Protein AF-A0A0Q6FCF4-F1 (afdb_monomer_lite)

Secondary structure (DSSP, 8-state):
-PPPPEEEHHHHHHHHHHTT--HHHHHHHHHTTTT---EE-SS-EEEEHHHHHHHHHSPBPPHHHHHHH-TT-EEEE--PPPTT--HHHHHHHHHS--TTS-HHHHHHHHHHHHHH--EEEEEEETTEEEEEEEEEEEE--SSS--EEEEE---TTHHHHTTPBP---SSSSEEEEPPP----PPP-------

pLDDT: mean 90.71, std 11.74, range [48.44, 98.5]

Radius of gyration: 20.17 Å; chains: 1; bounding box: 73×38×52 Å

Structure (mmCIF, N/CA/C/O backbone):
data_AF-A0A0Q6FCF4-F1
#
_entry.id   AF-A0A0Q6FCF4-F1
#
loop_
_atom_site.group_PDB
_atom_site.id
_atom_site.type_symbol
_atom_site.label_atom_id
_atom_site.label_alt_id
_atom_site.label_comp_id
_atom_site.label_asym_id
_atom_site.label_entity_id
_atom_site.label_seq_id
_atom_site.pdbx_PDB_ins_code
_atom_site.Cartn_x
_atom_site.Cartn_y
_atom_site.Cartn_z
_atom_site.occupancy
_atom_site.B_iso_or_equiv
_atom_site.auth_seq_id
_atom_site.auth_comp_id
_atom_site.auth_asym_id
_atom_site.auth_atom_id
_atom_site.pdbx_PDB_model_num
ATOM 1 N N . MET A 1 1 ? 19.864 -19.986 -14.707 1.00 67.56 1 MET A N 1
ATOM 2 C CA . MET A 1 1 ? 18.747 -19.030 -14.869 1.00 67.56 1 MET A CA 1
ATOM 3 C C . MET A 1 1 ? 19.049 -18.144 -16.063 1.00 67.56 1 MET A C 1
ATOM 5 O O . MET A 1 1 ? 20.192 -17.707 -16.156 1.00 67.56 1 MET A O 1
ATOM 9 N N . PRO A 1 2 ? 18.096 -17.924 -16.983 1.00 81.25 2 PRO A N 1
ATOM 10 C CA . PRO A 1 2 ? 18.281 -16.964 -18.067 1.00 81.25 2 PRO A CA 1
ATOM 11 C C . PRO A 1 2 ? 18.465 -15.542 -17.504 1.00 81.25 2 PRO A C 1
ATOM 13 O O . PRO A 1 2 ? 17.950 -15.252 -16.420 1.00 81.25 2 PRO A O 1
ATOM 16 N N . PRO A 1 3 ? 19.208 -14.665 -18.200 1.00 86.56 3 PRO A N 1
ATOM 17 C CA . PRO A 1 3 ? 19.389 -13.283 -17.774 1.00 86.56 3 PRO A CA 1
ATOM 18 C C . PRO A 1 3 ? 18.049 -12.524 -17.762 1.00 86.56 3 PRO A C 1
ATOM 20 O O . PRO A 1 3 ? 17.169 -12.821 -18.577 1.00 86.56 3 PRO A O 1
ATOM 23 N N . PRO A 1 4 ? 17.879 -11.536 -16.863 1.00 91.69 4 PRO A N 1
ATOM 24 C CA . PRO A 1 4 ? 16.661 -10.740 -16.810 1.00 91.69 4 PRO A CA 1
ATOM 25 C C . PRO A 1 4 ? 16.488 -9.945 -18.108 1.00 91.69 4 PRO A C 1
ATOM 27 O O . PRO A 1 4 ? 17.425 -9.328 -18.614 1.00 91.69 4 PRO A O 1
ATOM 30 N N . THR A 1 5 ? 15.269 -9.947 -18.647 1.00 96.69 5 THR A N 1
ATOM 31 C CA . THR A 1 5 ? 14.918 -9.096 -19.790 1.00 96.69 5 THR A CA 1
ATOM 32 C C . THR A 1 5 ? 14.675 -7.680 -19.286 1.00 96.69 5 THR A C 1
ATOM 34 O O . THR A 1 5 ? 13.754 -7.453 -18.502 1.00 96.69 5 THR A O 1
ATOM 37 N N . LEU A 1 6 ? 15.503 -6.734 -19.725 1.00 97.44 6 LEU A N 1
ATOM 38 C CA . LEU A 1 6 ? 15.421 -5.335 -19.316 1.00 97.44 6 LEU A CA 1
ATOM 39 C C . LEU A 1 6 ? 14.598 -4.514 -20.313 1.00 97.44 6 LEU A C 1
ATOM 41 O O . LEU A 1 6 ? 14.784 -4.636 -21.521 1.00 97.44 6 LEU A O 1
ATOM 45 N N . VAL A 1 7 ? 13.718 -3.654 -19.802 1.00 97.81 7 VAL A N 1
ATOM 46 C CA . VAL A 1 7 ? 12.865 -2.754 -20.595 1.00 97.81 7 VAL A CA 1
ATOM 47 C C . VAL A 1 7 ? 12.975 -1.315 -20.111 1.00 97.81 7 VAL A C 1
ATOM 49 O O . VAL A 1 7 ? 13.291 -1.052 -18.951 1.00 97.81 7 VAL A O 1
ATOM 52 N N . SER A 1 8 ? 12.705 -0.358 -20.992 1.00 97.50 8 SER A N 1
ATOM 53 C CA . SER A 1 8 ? 12.676 1.062 -20.631 1.00 97.50 8 SER A CA 1
ATOM 54 C C . SER A 1 8 ? 11.542 1.384 -19.650 1.00 97.50 8 SER A C 1
ATOM 56 O O . SER A 1 8 ? 10.524 0.690 -19.599 1.00 97.50 8 SER A O 1
ATOM 58 N N . THR A 1 9 ? 11.650 2.502 -18.921 1.00 97.12 9 THR A N 1
ATOM 59 C CA . THR A 1 9 ? 10.542 3.015 -18.089 1.00 97.12 9 THR A CA 1
ATOM 60 C C . THR A 1 9 ? 9.241 3.156 -18.887 1.00 97.12 9 THR A C 1
ATOM 62 O O . THR A 1 9 ? 8.172 2.829 -18.383 1.00 97.12 9 THR A O 1
ATOM 65 N N . ARG A 1 10 ? 9.305 3.590 -20.155 1.00 97.62 10 ARG A N 1
ATOM 66 C CA . ARG A 1 10 ? 8.116 3.746 -21.010 1.00 97.62 10 ARG A CA 1
ATOM 67 C C . ARG A 1 10 ? 7.396 2.416 -21.241 1.00 97.62 10 ARG A C 1
ATOM 69 O O . ARG A 1 10 ? 6.174 2.361 -21.138 1.00 97.62 10 ARG A O 1
ATOM 76 N N . GLU A 1 11 ? 8.144 1.361 -21.545 1.00 98.19 11 GLU A N 1
ATOM 77 C CA . GLU A 1 11 ? 7.596 0.017 -21.758 1.00 98.19 11 GLU A CA 1
ATOM 78 C C . GLU A 1 11 ? 7.064 -0.579 -20.453 1.00 98.19 11 GLU A C 1
ATOM 80 O O . GLU A 1 11 ? 5.954 -1.107 -20.432 1.00 98.19 11 GLU A O 1
ATOM 85 N N . ALA A 1 12 ? 7.792 -0.417 -19.344 1.00 98.12 12 ALA A N 1
ATOM 86 C CA . ALA A 1 12 ? 7.333 -0.858 -18.029 1.00 98.12 12 ALA A CA 1
ATOM 87 C C . ALA A 1 12 ? 6.001 -0.192 -17.629 1.00 98.12 12 ALA A C 1
ATOM 89 O O . ALA A 1 12 ? 5.068 -0.861 -17.182 1.00 98.12 12 ALA A O 1
ATOM 90 N N . LEU A 1 13 ? 5.870 1.120 -17.858 1.00 98.25 13 LEU A N 1
ATOM 91 C CA . LEU A 1 13 ? 4.621 1.849 -17.632 1.00 98.25 13 LEU A CA 1
ATOM 92 C C . LEU A 1 13 ? 3.488 1.350 -18.530 1.00 98.25 13 LEU A C 1
ATOM 94 O O . LEU A 1 13 ? 2.353 1.256 -18.065 1.00 98.25 13 LEU A O 1
ATOM 98 N N . ALA A 1 14 ? 3.768 1.031 -19.796 1.00 98.31 14 ALA A N 1
ATOM 99 C CA . ALA A 1 14 ? 2.765 0.483 -20.706 1.00 98.31 14 ALA A CA 1
ATOM 100 C C . ALA A 1 14 ? 2.213 -0.857 -20.191 1.00 98.31 14 ALA A C 1
ATOM 102 O O . ALA A 1 14 ? 0.996 -1.043 -20.175 1.00 98.31 14 ALA A O 1
ATOM 103 N N . VAL A 1 15 ? 3.082 -1.737 -19.676 1.00 98.44 15 VAL A N 1
ATOM 104 C CA . VAL A 1 15 ? 2.672 -3.007 -19.053 1.00 98.44 15 VAL A CA 1
ATOM 105 C C . VAL A 1 15 ? 1.754 -2.756 -17.853 1.00 98.44 15 VAL A C 1
ATOM 107 O O . VAL A 1 15 ? 0.631 -3.257 -17.831 1.00 98.44 15 VAL A O 1
ATOM 110 N N . LEU A 1 16 ? 2.159 -1.917 -16.893 1.00 98.00 16 LEU A N 1
ATOM 111 C CA . LEU A 1 16 ? 1.341 -1.624 -15.704 1.00 98.00 16 LEU A CA 1
ATOM 112 C C . LEU A 1 16 ? -0.012 -0.986 -16.062 1.00 98.00 16 LEU A C 1
ATOM 114 O O . LEU A 1 16 ? -1.045 -1.336 -15.487 1.00 98.00 16 LEU A O 1
ATOM 118 N N . ARG A 1 17 ? -0.026 -0.071 -17.037 1.00 97.31 17 ARG A N 1
ATOM 119 C CA . ARG A 1 17 ? -1.251 0.600 -17.499 1.00 97.31 17 ARG A CA 1
ATOM 120 C C . ARG A 1 17 ? -2.207 -0.362 -18.191 1.00 97.31 17 ARG A C 1
ATOM 122 O O . ARG A 1 17 ? -3.406 -0.284 -17.939 1.00 97.31 17 ARG A O 1
ATOM 129 N N . SER A 1 18 ? -1.691 -1.297 -18.991 1.00 97.38 18 SER A N 1
ATOM 130 C CA . SER A 1 18 ? -2.513 -2.349 -19.607 1.00 97.38 18 SER A CA 1
ATOM 131 C C . SER A 1 18 ? -3.197 -3.243 -18.564 1.00 97.38 18 SER A C 1
ATOM 133 O O . SER A 1 18 ? -4.308 -3.711 -18.788 1.00 97.38 18 SER A O 1
ATOM 135 N N . ALA A 1 19 ? -2.598 -3.382 -17.375 1.00 95.69 19 ALA A N 1
ATOM 136 C CA . ALA A 1 19 ? -3.177 -4.090 -16.235 1.00 95.69 19 ALA A CA 1
ATOM 137 C C . ALA A 1 19 ? -4.124 -3.229 -15.371 1.00 95.69 19 ALA A C 1
ATOM 139 O O . ALA A 1 19 ? -4.507 -3.634 -14.269 1.00 95.69 19 ALA A O 1
ATOM 140 N N . GLY A 1 20 ? -4.489 -2.029 -15.833 1.00 94.94 20 GLY A N 1
ATOM 141 C CA . GLY A 1 20 ? -5.422 -1.129 -15.152 1.00 94.94 20 GLY A CA 1
ATOM 142 C C . GLY A 1 20 ? -4.802 -0.271 -14.045 1.00 94.94 20 GLY A C 1
ATOM 143 O O . GLY A 1 20 ? -5.539 0.325 -13.258 1.00 94.94 20 GLY A O 1
ATOM 144 N N . VAL A 1 21 ? -3.470 -0.184 -13.951 1.00 95.25 21 VAL A N 1
ATOM 145 C CA . VAL A 1 21 ? -2.805 0.753 -13.030 1.00 95.25 21 VAL A CA 1
ATOM 146 C C . VAL A 1 21 ? -2.814 2.154 -13.648 1.00 95.25 21 VAL A C 1
ATOM 148 O O . VAL A 1 21 ? -2.280 2.374 -14.734 1.00 95.25 21 VAL A O 1
ATOM 151 N N . GLY A 1 22 ? -3.411 3.130 -12.959 1.00 94.31 22 GLY A N 1
ATOM 152 C CA . GLY A 1 22 ? -3.463 4.514 -13.441 1.00 94.31 22 GLY A CA 1
ATOM 153 C C . GLY A 1 22 ? -2.067 5.122 -13.638 1.00 94.31 22 GLY A C 1
ATOM 154 O O . GLY A 1 22 ? -1.136 4.776 -12.918 1.00 94.31 22 GLY A O 1
ATOM 155 N N . ALA A 1 23 ? -1.917 6.069 -14.572 1.00 94.44 23 ALA A N 1
ATOM 156 C CA . ALA A 1 23 ? -0.610 6.608 -14.975 1.00 94.44 23 ALA A CA 1
ATOM 157 C C . ALA A 1 23 ? 0.262 7.072 -13.792 1.00 94.44 23 ALA A C 1
ATOM 159 O O . ALA A 1 23 ? 1.341 6.527 -13.587 1.00 94.44 23 ALA A O 1
ATOM 160 N N . ARG A 1 24 ? -0.259 7.977 -12.949 1.00 93.56 24 ARG A N 1
ATOM 161 C CA . ARG A 1 24 ? 0.452 8.470 -11.754 1.00 93.56 24 ARG A CA 1
ATOM 162 C C . ARG A 1 24 ? 0.761 7.369 -10.738 1.00 93.56 24 ARG A C 1
ATOM 164 O O . ARG A 1 24 ? 1.732 7.468 -10.002 1.00 93.56 24 ARG A O 1
ATOM 171 N N . ALA A 1 25 ? -0.092 6.352 -10.639 1.00 94.56 25 ALA A N 1
ATOM 172 C CA . ALA A 1 25 ? 0.150 5.224 -9.747 1.00 94.56 25 ALA A CA 1
ATOM 173 C C . ALA A 1 25 ? 1.290 4.348 -10.279 1.00 94.56 25 ALA A C 1
ATOM 175 O O . ALA A 1 25 ? 2.179 4.003 -9.511 1.00 94.56 25 ALA A O 1
ATOM 176 N N . ALA A 1 26 ? 1.309 4.074 -11.586 1.00 96.25 26 ALA A N 1
ATOM 177 C CA . ALA A 1 26 ? 2.375 3.326 -12.243 1.00 96.25 26 ALA A CA 1
ATOM 178 C C . ALA A 1 26 ? 3.732 4.041 -12.118 1.00 96.25 26 ALA A C 1
ATOM 180 O O . ALA A 1 26 ? 4.724 3.398 -11.784 1.00 96.25 26 ALA A O 1
ATOM 181 N N . ASP A 1 27 ? 3.764 5.367 -12.293 1.00 95.19 27 ASP A N 1
ATOM 182 C CA . ASP A 1 27 ? 4.984 6.164 -12.105 1.00 95.19 27 ASP A CA 1
ATOM 183 C C . ASP A 1 27 ? 5.513 6.057 -10.667 1.00 95.19 27 ASP A C 1
ATOM 185 O O . ASP A 1 27 ? 6.687 5.752 -10.462 1.00 95.19 27 ASP A O 1
ATOM 189 N N . ARG A 1 28 ? 4.644 6.235 -9.661 1.00 94.06 28 ARG A N 1
ATOM 190 C CA . ARG A 1 28 ? 5.027 6.124 -8.240 1.00 94.06 28 ARG A CA 1
ATOM 191 C C . ARG A 1 28 ? 5.502 4.726 -7.864 1.00 94.06 28 ARG A C 1
ATOM 193 O O . ARG A 1 28 ? 6.452 4.585 -7.107 1.00 94.06 28 ARG A O 1
ATOM 200 N N . VAL A 1 29 ? 4.867 3.702 -8.419 1.00 94.69 29 VAL A N 1
ATOM 201 C CA . VAL A 1 29 ? 5.226 2.297 -8.220 1.00 94.69 29 VAL A CA 1
ATOM 202 C C . VAL A 1 29 ? 6.634 1.994 -8.740 1.00 94.69 29 VAL A C 1
ATOM 204 O O . VAL A 1 29 ? 7.425 1.376 -8.028 1.00 94.69 29 VAL A O 1
ATOM 207 N N . LEU A 1 30 ? 6.971 2.451 -9.951 1.00 95.81 30 LEU A N 1
ATOM 208 C CA . LEU A 1 30 ? 8.315 2.267 -10.504 1.00 95.81 30 LEU A CA 1
ATOM 209 C C . LEU A 1 30 ? 9.353 3.126 -9.773 1.00 95.81 30 LEU A C 1
ATOM 211 O O . LEU A 1 30 ? 10.438 2.638 -9.471 1.00 95.81 30 LEU A O 1
ATOM 215 N N . ALA A 1 31 ? 9.021 4.379 -9.451 1.00 93.19 31 ALA A N 1
ATOM 216 C CA . ALA A 1 31 ? 9.909 5.272 -8.706 1.00 93.19 31 ALA A CA 1
ATOM 217 C C . ALA A 1 31 ? 10.198 4.759 -7.285 1.00 93.19 31 ALA A C 1
ATOM 219 O O . ALA A 1 31 ? 11.321 4.884 -6.808 1.00 93.19 31 ALA A O 1
ATOM 220 N N . GLY A 1 32 ? 9.209 4.139 -6.635 1.00 91.62 32 GLY A N 1
ATOM 221 C CA . GLY A 1 32 ? 9.350 3.496 -5.328 1.00 91.62 32 GLY A CA 1
ATOM 222 C C . GLY A 1 32 ? 10.030 2.125 -5.369 1.00 91.62 32 GLY A C 1
ATOM 223 O O . GLY A 1 32 ? 10.162 1.491 -4.329 1.00 91.62 32 GLY A O 1
ATOM 224 N N . GLY A 1 33 ? 10.439 1.635 -6.546 1.00 94.19 33 GLY A N 1
ATOM 225 C CA . GLY A 1 33 ? 11.172 0.375 -6.675 1.00 94.19 33 GLY A CA 1
ATOM 226 C C . GLY A 1 33 ? 10.342 -0.884 -6.400 1.00 94.19 33 GLY A C 1
ATOM 227 O O . GLY A 1 33 ? 10.914 -1.938 -6.130 1.00 94.19 33 GLY A O 1
ATOM 228 N N . LEU A 1 34 ? 9.006 -0.826 -6.486 1.00 94.75 34 LEU A N 1
ATOM 229 C CA . LEU A 1 34 ? 8.137 -1.988 -6.222 1.00 94.75 34 LEU A CA 1
ATOM 230 C C . LEU A 1 34 ? 8.313 -3.118 -7.251 1.00 94.75 34 LEU A C 1
ATOM 232 O O . LEU A 1 34 ? 8.056 -4.278 -6.940 1.00 94.75 34 LEU A O 1
ATOM 236 N N . ALA A 1 35 ? 8.763 -2.792 -8.465 1.00 95.31 35 ALA A N 1
ATOM 237 C CA . ALA A 1 35 ? 9.180 -3.769 -9.476 1.00 95.31 35 ALA A CA 1
ATOM 238 C C . ALA A 1 35 ? 10.673 -4.154 -9.343 1.00 95.31 35 ALA A C 1
ATOM 240 O O . ALA A 1 35 ? 11.267 -4.708 -10.267 1.00 95.31 35 ALA A O 1
ATOM 241 N N . GLY A 1 36 ? 11.294 -3.859 -8.198 1.00 93.88 36 GLY A N 1
ATOM 242 C CA . GLY A 1 36 ? 12.736 -3.915 -7.986 1.00 93.88 36 GLY A CA 1
ATOM 243 C C . GLY A 1 36 ? 13.443 -2.608 -8.357 1.00 93.88 36 GLY A C 1
ATOM 244 O O . GLY A 1 36 ? 12.875 -1.726 -9.002 1.00 93.88 36 GLY A O 1
ATOM 245 N N . ALA A 1 37 ? 14.706 -2.490 -7.939 1.00 92.00 37 ALA A N 1
ATOM 246 C CA . ALA A 1 37 ? 15.546 -1.350 -8.286 1.00 92.00 37 ALA A CA 1
ATOM 247 C C . ALA A 1 37 ? 15.774 -1.283 -9.803 1.00 92.00 37 ALA A C 1
ATOM 249 O O . ALA A 1 37 ? 16.140 -2.280 -10.432 1.00 92.00 37 ALA A O 1
ATOM 250 N N . GLY A 1 38 ? 15.579 -0.099 -10.381 1.00 92.62 38 GLY A N 1
ATOM 251 C CA . GLY A 1 38 ? 15.913 0.140 -11.778 1.00 92.62 38 GLY A CA 1
ATOM 252 C C . GLY A 1 38 ? 17.429 0.119 -11.992 1.00 92.62 38 GLY A C 1
ATOM 253 O O . GLY A 1 38 ? 18.196 0.640 -11.182 1.00 92.62 38 GLY A O 1
ATOM 254 N N . VAL A 1 39 ? 17.869 -0.453 -13.108 1.00 95.50 39 VAL A N 1
ATOM 255 C CA . VAL A 1 39 ? 19.276 -0.470 -13.512 1.00 95.50 39 VAL A CA 1
ATOM 256 C C . VAL A 1 39 ? 19.548 0.772 -14.345 1.00 95.50 39 VAL A C 1
ATOM 258 O O . VAL A 1 39 ? 19.048 0.920 -15.465 1.00 95.50 39 VAL A O 1
ATOM 261 N N . ARG A 1 40 ? 20.330 1.700 -13.791 1.00 94.69 40 ARG A N 1
ATOM 262 C CA . ARG A 1 40 ? 20.707 2.921 -14.502 1.00 94.69 40 ARG A CA 1
ATOM 263 C C . ARG A 1 40 ? 21.872 2.646 -15.449 1.00 94.69 40 ARG A C 1
ATOM 265 O O . ARG A 1 40 ? 22.949 2.241 -15.028 1.00 94.69 40 ARG A O 1
ATOM 272 N N . THR A 1 41 ? 21.651 2.912 -16.730 1.00 92.62 41 THR A N 1
ATOM 273 C CA . THR A 1 41 ? 22.703 2.972 -17.754 1.00 92.62 41 THR A CA 1
ATOM 274 C C . THR A 1 41 ? 23.095 4.432 -18.009 1.00 92.62 41 THR A C 1
ATOM 276 O O . THR A 1 41 ? 22.568 5.341 -17.364 1.00 92.62 41 THR A O 1
ATOM 279 N N . ARG A 1 42 ? 24.015 4.692 -18.951 1.00 90.50 42 ARG A N 1
ATOM 280 C CA . ARG A 1 42 ? 24.505 6.054 -19.243 1.00 90.50 42 ARG A CA 1
ATOM 281 C C . ARG A 1 42 ? 23.390 7.061 -19.557 1.00 90.50 42 ARG A C 1
ATOM 283 O O . ARG A 1 42 ? 23.525 8.222 -19.189 1.00 90.50 42 ARG A O 1
ATOM 290 N N . SER A 1 43 ? 22.304 6.635 -20.203 1.00 91.25 43 SER A N 1
ATOM 291 C CA . SER A 1 43 ? 21.228 7.536 -20.650 1.00 91.25 43 SER A CA 1
ATOM 292 C C . SER A 1 43 ? 19.814 7.080 -20.291 1.00 91.25 43 SER A C 1
ATOM 294 O O . SER A 1 43 ? 18.880 7.866 -20.433 1.00 91.25 43 SER A O 1
ATOM 296 N N . VAL A 1 44 ? 19.623 5.840 -19.823 1.00 94.06 44 VAL A N 1
ATOM 297 C CA . VAL A 1 44 ? 18.286 5.265 -19.608 1.00 94.06 44 VAL A CA 1
ATOM 298 C C . VAL A 1 44 ? 18.223 4.481 -18.298 1.00 94.06 44 VAL A C 1
ATOM 300 O O . VAL A 1 44 ? 19.166 3.775 -17.934 1.00 94.06 44 VAL A O 1
ATOM 303 N N . LEU A 1 45 ? 17.087 4.587 -17.607 1.00 96.06 45 LEU A N 1
ATOM 304 C CA . LEU A 1 45 ? 16.717 3.706 -16.502 1.00 96.06 45 LEU A CA 1
ATOM 305 C C . LEU A 1 45 ? 15.954 2.498 -17.057 1.00 96.06 45 LEU A C 1
ATOM 307 O O . LEU A 1 45 ? 14.934 2.666 -17.733 1.00 96.06 45 LEU A O 1
ATOM 311 N N . LEU A 1 46 ? 16.466 1.302 -16.785 1.00 97.50 46 LEU A N 1
ATOM 312 C CA . LEU A 1 46 ? 15.882 0.043 -17.230 1.00 97.50 46 LEU A CA 1
ATOM 313 C C . LEU A 1 46 ? 15.270 -0.722 -16.055 1.00 97.50 46 LEU A C 1
ATOM 315 O O . LEU A 1 46 ? 15.772 -0.654 -14.936 1.00 97.50 46 LEU A O 1
ATOM 319 N N . HIS A 1 47 ? 14.210 -1.475 -16.323 1.00 97.75 47 HIS A N 1
ATOM 320 C CA . HIS A 1 47 ? 13.476 -2.277 -15.343 1.00 97.75 47 HIS A CA 1
ATOM 321 C C . HIS A 1 47 ? 13.444 -3.737 -15.776 1.00 97.75 47 HIS A C 1
ATOM 323 O O . HIS A 1 47 ? 13.412 -4.030 -16.970 1.00 97.75 47 HIS A O 1
ATOM 329 N N . ASP A 1 48 ? 13.415 -4.652 -14.812 1.00 97.62 48 ASP A N 1
ATOM 330 C CA . ASP A 1 48 ? 13.217 -6.077 -15.078 1.00 97.62 48 ASP A CA 1
ATOM 331 C C . ASP A 1 48 ? 11.763 -6.329 -15.513 1.00 97.62 48 ASP A C 1
ATOM 333 O O . ASP A 1 48 ? 10.822 -6.157 -14.733 1.00 97.62 48 ASP A O 1
ATOM 337 N N . LEU A 1 49 ? 11.570 -6.748 -16.765 1.00 98.12 49 LEU A N 1
ATOM 338 C CA . LEU A 1 49 ? 10.248 -7.000 -17.335 1.00 98.12 49 LEU A CA 1
ATOM 339 C C . LEU A 1 49 ? 9.481 -8.097 -16.587 1.00 98.12 49 LEU A C 1
ATOM 341 O O . LEU A 1 49 ? 8.262 -7.998 -16.448 1.00 98.12 49 LEU A O 1
ATOM 345 N N . GLY A 1 50 ? 10.172 -9.134 -16.107 1.00 97.75 50 GLY A N 1
ATOM 346 C CA . GLY A 1 50 ? 9.561 -10.218 -15.343 1.00 97.75 50 GLY A CA 1
ATOM 347 C C . GLY A 1 50 ? 8.957 -9.696 -14.043 1.00 97.75 50 GLY A C 1
ATOM 348 O O . GLY A 1 50 ? 7.796 -9.973 -13.750 1.00 97.75 50 GLY A O 1
ATOM 349 N N . ARG A 1 51 ? 9.694 -8.848 -13.317 1.00 97.38 51 ARG A N 1
ATOM 350 C CA . ARG A 1 51 ? 9.191 -8.208 -12.090 1.00 97.38 51 ARG A CA 1
ATOM 351 C C . ARG A 1 51 ? 8.055 -7.229 -12.358 1.00 97.38 51 ARG A C 1
ATOM 353 O O . ARG A 1 51 ? 7.083 -7.202 -11.607 1.00 97.38 51 ARG A O 1
ATOM 360 N N . VAL A 1 52 ? 8.133 -6.452 -13.440 1.00 98.25 52 VAL A N 1
ATOM 361 C CA . VAL A 1 52 ? 7.040 -5.549 -13.842 1.00 98.25 52 VAL A CA 1
ATOM 362 C C . VAL A 1 52 ? 5.765 -6.339 -14.164 1.00 98.25 52 VAL A C 1
ATOM 364 O O . VAL A 1 52 ? 4.680 -5.926 -13.758 1.00 98.25 52 VAL A O 1
ATOM 367 N N . ARG A 1 53 ? 5.877 -7.485 -14.848 1.00 98.06 53 ARG A N 1
ATOM 368 C CA . ARG A 1 53 ? 4.737 -8.372 -15.142 1.00 98.06 53 ARG A CA 1
ATOM 369 C C . ARG A 1 53 ? 4.152 -9.001 -13.884 1.00 98.06 53 ARG A C 1
ATOM 371 O O . ARG A 1 53 ? 2.951 -8.885 -13.674 1.00 98.06 53 ARG A O 1
ATOM 378 N N . GLN A 1 54 ? 4.991 -9.546 -13.004 1.00 96.88 54 GLN A N 1
ATOM 379 C CA . GLN A 1 54 ? 4.547 -10.057 -11.700 1.00 96.88 54 GLN A CA 1
ATOM 380 C C . GLN A 1 54 ? 3.792 -8.986 -10.906 1.00 96.88 54 GLN A C 1
ATOM 382 O O . GLN A 1 54 ? 2.783 -9.264 -10.261 1.00 96.88 54 GLN A O 1
ATOM 387 N N . LEU A 1 55 ? 4.257 -7.736 -10.973 1.00 96.88 55 LEU A N 1
ATOM 388 C CA . LEU A 1 55 ? 3.575 -6.626 -10.331 1.00 96.88 55 LEU A CA 1
ATOM 389 C C . LEU A 1 55 ? 2.214 -6.330 -10.985 1.00 96.88 55 LEU A C 1
ATOM 391 O O . LEU A 1 55 ? 1.224 -6.132 -10.287 1.00 96.88 55 LEU A O 1
ATOM 395 N N . ALA A 1 56 ? 2.148 -6.331 -12.317 1.00 97.56 56 ALA A N 1
ATOM 396 C CA . ALA A 1 56 ? 0.917 -6.133 -13.083 1.00 97.56 56 ALA A CA 1
ATOM 397 C C . ALA A 1 56 ? -0.142 -7.226 -12.823 1.00 97.56 56 ALA A C 1
ATOM 399 O O . ALA A 1 56 ? -1.339 -6.932 -12.791 1.00 97.56 56 ALA A O 1
ATOM 400 N N . GLU A 1 57 ? 0.301 -8.464 -12.602 1.00 97.62 57 GLU A N 1
ATOM 401 C CA . GLU A 1 57 ? -0.538 -9.649 -12.380 1.00 97.62 57 GLU A CA 1
ATOM 402 C C . GLU A 1 57 ? -1.133 -9.733 -10.968 1.00 97.62 57 GLU A C 1
ATOM 404 O O . GLU A 1 57 ? -2.082 -10.485 -10.749 1.00 97.62 57 GLU A O 1
ATOM 409 N N . ARG A 1 58 ? -0.639 -8.941 -10.005 1.00 97.06 58 ARG A N 1
ATOM 410 C CA . ARG A 1 58 ? -1.146 -8.975 -8.623 1.00 97.06 58 ARG A CA 1
ATOM 411 C C . ARG A 1 58 ? -2.659 -8.740 -8.562 1.00 97.06 58 ARG A C 1
ATOM 413 O O . ARG A 1 58 ? -3.177 -7.837 -9.236 1.00 97.06 58 ARG A O 1
ATOM 420 N N . PRO A 1 59 ? -3.385 -9.494 -7.723 1.00 97.00 59 PRO A N 1
ATOM 421 C CA . PRO A 1 59 ? -4.835 -9.406 -7.658 1.00 97.00 59 PRO A CA 1
ATOM 422 C C . PRO A 1 59 ? -5.290 -8.036 -7.152 1.00 97.00 59 PRO A C 1
ATOM 424 O O . PRO A 1 59 ? -4.611 -7.385 -6.357 1.00 97.00 59 PRO A O 1
ATOM 427 N N . VAL A 1 60 ? -6.457 -7.594 -7.618 1.00 97.38 60 VAL A N 1
ATOM 428 C CA . VAL A 1 60 ? -7.160 -6.441 -7.046 1.00 97.38 60 VAL A CA 1
ATOM 429 C C . VAL A 1 60 ? -8.136 -6.951 -6.001 1.00 97.38 60 VAL A C 1
ATOM 431 O O . VAL A 1 60 ? -9.021 -7.738 -6.329 1.00 97.38 60 VAL A O 1
ATOM 434 N N . LEU A 1 61 ? -8.010 -6.474 -4.767 1.00 96.62 61 LEU A N 1
ATOM 435 C CA . LEU A 1 61 ? -8.926 -6.848 -3.698 1.00 96.62 61 LEU A CA 1
ATOM 436 C C . LEU A 1 61 ? -10.295 -6.210 -3.934 1.00 96.62 61 LEU A C 1
ATOM 438 O O . LEU A 1 61 ? -10.429 -4.989 -4.071 1.00 96.62 61 LEU A O 1
ATOM 442 N N . ALA A 1 62 ? -11.321 -7.056 -3.986 1.00 94.06 62 ALA A N 1
ATOM 443 C CA . ALA A 1 62 ? -12.705 -6.619 -4.037 1.00 94.06 62 ALA A CA 1
ATOM 444 C C . ALA A 1 62 ? -13.163 -6.146 -2.650 1.00 94.06 62 ALA A C 1
ATOM 446 O O . ALA A 1 62 ? -12.665 -6.611 -1.626 1.00 94.06 62 ALA A O 1
ATOM 447 N N . GLY A 1 63 ? -14.171 -5.267 -2.605 1.00 91.38 63 GLY A N 1
ATOM 448 C CA . GLY A 1 63 ? -14.733 -4.787 -1.335 1.00 91.38 63 GLY A CA 1
ATOM 449 C C . GLY A 1 63 ? -15.198 -5.926 -0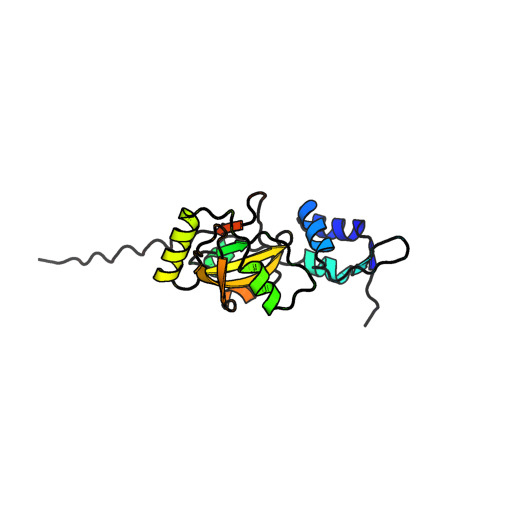.421 1.00 91.38 63 GLY A C 1
ATOM 450 O O . GLY A 1 63 ? -14.964 -5.876 0.780 1.00 91.38 63 GLY A O 1
ATOM 451 N N . ARG A 1 64 ? -15.758 -6.996 -1.003 1.00 92.75 64 ARG A N 1
ATOM 452 C CA . ARG A 1 64 ? -16.168 -8.200 -0.270 1.00 92.75 64 ARG A CA 1
ATOM 453 C C . ARG A 1 64 ? -14.992 -8.903 0.419 1.00 92.75 64 ARG A C 1
ATOM 455 O O . ARG A 1 64 ? -15.115 -9.238 1.587 1.00 92.75 64 ARG A O 1
ATOM 462 N N . THR A 1 65 ? -13.847 -9.037 -0.251 1.00 94.88 65 THR A N 1
ATOM 463 C CA . THR A 1 65 ? -12.624 -9.609 0.339 1.00 94.88 65 THR A CA 1
ATOM 464 C C . THR A 1 65 ? -12.128 -8.763 1.512 1.00 94.88 65 THR A C 1
ATOM 466 O O . THR A 1 65 ? -11.735 -9.299 2.543 1.00 94.88 65 THR A O 1
ATOM 469 N N . ILE A 1 66 ? -12.201 -7.430 1.394 1.00 94.88 66 ILE A N 1
ATOM 470 C CA . ILE A 1 66 ? -11.842 -6.529 2.499 1.00 94.88 66 ILE A CA 1
ATOM 471 C C . ILE A 1 66 ? -12.778 -6.741 3.691 1.00 94.88 66 ILE A C 1
ATOM 473 O O . ILE A 1 66 ? -12.310 -6.857 4.816 1.00 94.88 66 ILE A O 1
ATOM 477 N N . THR A 1 67 ? -14.086 -6.830 3.455 1.00 94.25 67 THR A N 1
ATOM 478 C CA . THR A 1 67 ? -15.085 -7.117 4.493 1.00 94.25 67 THR A CA 1
ATOM 479 C C . THR A 1 67 ? -14.871 -8.476 5.162 1.00 94.25 67 THR A C 1
ATOM 481 O O . THR A 1 67 ? -14.988 -8.571 6.379 1.00 94.25 67 THR A O 1
ATOM 484 N N . GLU A 1 68 ? -14.568 -9.518 4.387 1.00 94.94 68 GLU A N 1
ATOM 485 C CA . GLU A 1 68 ? -14.380 -10.884 4.889 1.00 94.94 68 GLU A CA 1
ATOM 486 C C . GLU A 1 68 ? -13.149 -10.994 5.800 1.00 94.94 68 GLU A C 1
ATOM 488 O O . GLU A 1 68 ? -13.233 -11.592 6.871 1.00 94.94 68 GLU A O 1
ATOM 493 N N . HIS A 1 69 ? -12.028 -10.375 5.419 1.00 96.31 69 HIS A N 1
ATOM 494 C CA . HIS A 1 69 ? -10.774 -10.458 6.180 1.00 96.31 69 HIS A CA 1
ATOM 495 C C . HIS A 1 69 ? -10.591 -9.340 7.212 1.00 96.31 69 HIS A C 1
ATOM 497 O O . HIS A 1 69 ? -9.847 -9.502 8.177 1.00 96.31 69 HIS A O 1
ATOM 503 N N . CYS A 1 70 ? -11.273 -8.209 7.043 1.00 96.19 70 CYS A N 1
ATOM 504 C CA . CYS A 1 70 ? -11.246 -7.079 7.965 1.00 96.19 70 CYS A CA 1
ATOM 505 C C . CYS A 1 70 ? -12.687 -6.656 8.308 1.00 96.19 70 CYS A C 1
ATOM 507 O O . CYS A 1 70 ? -13.105 -5.555 7.938 1.00 96.19 70 CYS A O 1
ATOM 509 N N . PRO A 1 71 ? -13.471 -7.484 9.028 1.00 94.44 71 PRO A N 1
ATOM 510 C CA . PRO A 1 71 ? -14.882 -7.196 9.315 1.00 94.44 71 PRO A CA 1
ATOM 511 C C . PRO A 1 71 ? -15.066 -5.958 10.196 1.00 94.44 71 PRO A C 1
ATOM 513 O O . PRO A 1 71 ? -16.019 -5.198 10.015 1.00 94.44 71 PRO A O 1
ATOM 516 N N . GLN A 1 72 ? -14.106 -5.703 11.091 1.00 91.31 72 GLN A N 1
ATOM 517 C CA . GLN A 1 72 ? -14.046 -4.472 11.879 1.00 91.31 72 GLN A CA 1
ATOM 518 C C . GLN A 1 72 ? -13.725 -3.251 11.006 1.00 91.31 72 GLN A C 1
ATOM 520 O O . GLN A 1 72 ? -13.956 -2.125 11.423 1.00 91.31 72 GLN A O 1
ATOM 525 N N . GLY A 1 73 ? -13.277 -3.459 9.769 1.00 94.62 73 GLY A N 1
ATOM 526 C CA . GLY A 1 73 ? -12.872 -2.468 8.783 1.00 94.62 73 GLY A CA 1
ATOM 527 C C . GLY A 1 73 ? -11.354 -2.272 8.746 1.00 94.62 73 GLY A C 1
ATOM 528 O O . GLY A 1 73 ? -10.607 -2.893 9.496 1.00 94.62 73 GLY A O 1
ATOM 529 N N . LEU A 1 74 ? -10.890 -1.392 7.859 1.00 97.44 74 LEU A N 1
ATOM 530 C CA . LEU A 1 74 ? -9.473 -1.251 7.505 1.00 97.44 74 LEU A CA 1
ATOM 531 C C . LEU A 1 74 ? -9.081 0.225 7.416 1.00 97.44 74 LEU A C 1
ATOM 533 O O . LEU A 1 74 ? -9.783 1.019 6.787 1.00 97.44 74 LEU A O 1
ATOM 537 N N . PHE A 1 75 ? -7.958 0.595 8.022 1.00 97.69 75 PHE A N 1
ATOM 538 C CA . PHE A 1 75 ? -7.312 1.880 7.779 1.00 97.69 75 PHE A CA 1
ATOM 539 C C . PHE A 1 75 ? -6.306 1.727 6.636 1.00 97.69 75 PHE A C 1
ATOM 541 O O . PHE A 1 75 ? -5.404 0.896 6.707 1.00 97.69 75 PHE A O 1
ATOM 548 N N . VAL A 1 76 ? -6.438 2.529 5.582 1.00 97.88 76 VAL A N 1
ATOM 549 C CA . VAL A 1 76 ? -5.531 2.499 4.431 1.00 97.88 76 VAL A CA 1
ATOM 550 C C . VAL A 1 76 ? -4.722 3.782 4.370 1.00 97.88 76 VAL A C 1
ATOM 552 O O . VAL A 1 76 ? -5.270 4.859 4.136 1.00 97.88 76 VAL A O 1
ATOM 555 N N . ALA A 1 77 ? -3.410 3.666 4.524 1.00 97.25 77 ALA A N 1
ATOM 556 C CA . ALA A 1 77 ? -2.452 4.733 4.291 1.00 97.25 77 ALA A CA 1
ATOM 557 C C . ALA A 1 77 ? -2.108 4.832 2.795 1.00 97.25 77 ALA A C 1
ATOM 559 O O . ALA A 1 77 ? -1.688 3.863 2.172 1.00 97.25 77 ALA A O 1
ATOM 560 N N . ARG A 1 78 ? -2.240 6.023 2.209 1.00 95.31 78 ARG A N 1
ATOM 561 C CA . ARG A 1 78 ? -1.841 6.349 0.828 1.00 95.31 78 ARG A CA 1
ATOM 562 C C . ARG A 1 78 ? -0.523 7.125 0.824 1.00 95.31 78 ARG A C 1
ATOM 564 O O . ARG A 1 78 ? -0.459 8.244 0.319 1.00 95.31 78 ARG A O 1
ATOM 571 N N . ARG A 1 79 ? 0.510 6.552 1.436 1.00 92.88 79 ARG A N 1
ATOM 572 C CA . ARG A 1 79 ? 1.850 7.140 1.527 1.00 92.88 79 ARG A CA 1
ATOM 573 C C . ARG A 1 79 ? 2.849 6.163 0.937 1.00 92.88 79 ARG A C 1
ATOM 575 O O . ARG A 1 79 ? 2.830 4.987 1.290 1.00 92.88 79 ARG A O 1
ATOM 582 N N . ASP A 1 80 ? 3.697 6.675 0.056 1.00 91.69 80 ASP A N 1
ATOM 583 C CA . ASP A 1 80 ? 4.708 5.859 -0.598 1.00 91.69 80 ASP A CA 1
ATOM 584 C C . ASP A 1 80 ? 5.769 5.444 0.434 1.00 91.69 80 ASP A C 1
ATOM 586 O O . ASP A 1 80 ? 6.174 6.240 1.291 1.00 91.69 80 ASP A O 1
ATOM 590 N N . LEU A 1 81 ? 6.155 4.169 0.394 1.00 90.50 81 LEU A N 1
ATOM 591 C CA . LEU A 1 81 ? 7.155 3.606 1.293 1.00 90.50 81 LEU A CA 1
ATOM 592 C C . LEU A 1 81 ? 8.554 3.869 0.723 1.00 90.50 81 LEU A C 1
ATOM 594 O O . LEU A 1 81 ? 8.822 3.434 -0.399 1.00 90.50 81 LEU A O 1
ATOM 598 N N . PRO A 1 82 ? 9.459 4.539 1.459 1.00 90.12 82 PRO A N 1
ATOM 599 C CA . PRO A 1 82 ? 10.829 4.685 0.993 1.00 90.12 82 PRO A CA 1
ATOM 600 C C . PRO A 1 82 ? 11.507 3.301 0.908 1.00 90.12 82 PRO A C 1
ATOM 602 O O . PRO A 1 82 ? 11.430 2.531 1.870 1.00 90.12 82 PRO A O 1
ATOM 605 N N . PRO A 1 83 ? 12.161 2.966 -0.219 1.00 82.25 83 PRO A N 1
ATOM 606 C CA . PRO A 1 83 ? 12.614 1.602 -0.517 1.00 82.25 83 PRO A CA 1
ATOM 607 C C . PRO A 1 83 ? 13.754 1.103 0.382 1.00 82.25 83 PRO A C 1
ATOM 609 O O . PRO A 1 83 ? 14.005 -0.096 0.451 1.00 82.25 83 PRO A O 1
ATOM 612 N N . GLU A 1 84 ? 14.446 2.012 1.067 1.00 88.44 84 GLU A N 1
ATOM 613 C CA . GLU A 1 84 ? 15.662 1.736 1.843 1.00 88.44 84 GLU A CA 1
ATOM 614 C C . GLU A 1 84 ? 15.385 1.493 3.334 1.00 88.44 84 GLU A C 1
ATOM 616 O O . GLU A 1 84 ? 16.305 1.208 4.099 1.00 88.44 84 GLU A O 1
ATOM 621 N N . LEU A 1 85 ? 14.128 1.612 3.777 1.00 91.56 85 LEU A N 1
ATOM 622 C CA . LEU A 1 85 ? 13.805 1.486 5.196 1.00 91.56 85 LEU A CA 1
ATOM 623 C C . LEU A 1 85 ? 13.787 0.028 5.652 1.00 91.56 85 LEU A C 1
ATOM 625 O O . LEU A 1 85 ? 13.097 -0.817 5.074 1.00 91.56 85 LEU A O 1
ATOM 629 N N . SER A 1 86 ? 14.467 -0.228 6.773 1.00 93.44 86 SER A N 1
ATOM 630 C CA . SER A 1 86 ? 14.321 -1.466 7.539 1.00 93.44 86 SER A CA 1
ATOM 631 C C . SER A 1 86 ? 12.879 -1.630 8.026 1.00 93.44 86 SER A C 1
ATOM 633 O O . SER A 1 86 ? 12.157 -0.647 8.183 1.00 93.44 86 SER A O 1
ATOM 635 N N . ARG A 1 87 ? 12.443 -2.855 8.343 1.00 90.50 87 ARG A N 1
ATOM 636 C CA . ARG A 1 87 ? 11.071 -3.090 8.831 1.00 90.50 87 ARG A CA 1
ATOM 637 C C . ARG A 1 87 ? 10.719 -2.240 10.062 1.00 90.50 87 ARG A C 1
ATOM 639 O O . ARG A 1 87 ? 9.616 -1.703 10.126 1.00 90.50 87 ARG A O 1
ATOM 646 N N . ALA A 1 88 ? 11.651 -2.090 11.003 1.00 92.12 88 ALA A N 1
ATOM 647 C CA . ALA A 1 88 ? 11.453 -1.269 12.197 1.00 92.12 88 ALA A CA 1
ATOM 648 C C . ALA A 1 88 ? 11.313 0.225 11.853 1.00 92.12 88 ALA A C 1
ATOM 650 O O . ALA A 1 88 ? 10.501 0.932 12.449 1.00 92.12 88 ALA A O 1
ATOM 651 N N . ASP A 1 89 ? 12.058 0.712 10.859 1.00 95.56 89 ASP A N 1
ATOM 652 C CA . ASP A 1 89 ? 11.961 2.106 10.422 1.00 95.56 89 ASP A CA 1
ATOM 653 C C . ASP A 1 89 ? 10.717 2.364 9.565 1.00 95.56 89 ASP A C 1
ATOM 655 O O . ASP A 1 89 ? 10.139 3.446 9.646 1.00 95.56 89 ASP A O 1
ATOM 659 N N . GLN A 1 90 ? 10.241 1.368 8.810 1.00 95.19 90 GLN A N 1
ATOM 660 C CA .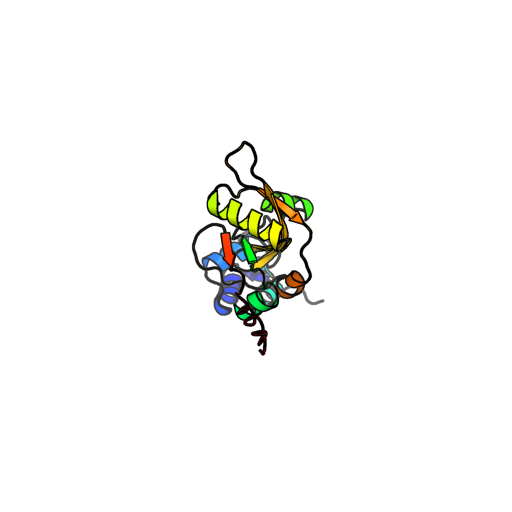 GLN A 1 90 ? 8.945 1.425 8.125 1.00 95.19 90 GLN A CA 1
ATOM 661 C C . GLN A 1 90 ? 7.800 1.586 9.130 1.00 95.19 90 GLN A C 1
ATOM 663 O O . GLN A 1 90 ? 6.910 2.411 8.928 1.00 95.19 90 GLN A O 1
ATOM 668 N N . GLU A 1 91 ? 7.836 0.831 10.231 1.00 95.69 91 GLU A N 1
ATOM 669 C CA . GLU A 1 91 ? 6.847 0.951 11.302 1.00 95.69 91 GLU A CA 1
ATOM 670 C C . GLU A 1 91 ? 6.861 2.358 11.906 1.00 95.69 91 GLU A C 1
ATOM 672 O O . GLU A 1 91 ? 5.820 3.008 11.959 1.00 95.69 91 GLU A O 1
ATOM 677 N N . ARG A 1 92 ? 8.039 2.890 12.259 1.00 94.56 92 ARG A N 1
ATOM 678 C CA . ARG A 1 92 ? 8.178 4.270 12.761 1.00 94.56 92 ARG A CA 1
ATOM 679 C C . ARG A 1 92 ? 7.686 5.311 11.751 1.00 94.56 92 ARG A C 1
ATOM 681 O O . ARG A 1 92 ? 7.012 6.269 12.130 1.00 94.56 92 ARG A O 1
ATOM 688 N N . TRP A 1 93 ? 7.990 5.115 10.469 1.00 94.81 93 TRP A N 1
ATOM 689 C CA . TRP A 1 93 ? 7.565 5.993 9.378 1.00 94.81 93 TRP A CA 1
ATOM 690 C C . TRP A 1 93 ? 6.039 6.072 9.243 1.00 94.81 93 TRP A C 1
ATOM 692 O O . TRP A 1 93 ? 5.489 7.163 9.041 1.00 94.81 93 TRP A O 1
ATOM 702 N N . PHE A 1 94 ? 5.356 4.929 9.366 1.00 96.12 94 PHE A N 1
ATOM 703 C CA . PHE A 1 94 ? 3.896 4.840 9.297 1.00 96.12 94 PHE A CA 1
ATOM 704 C C . PHE A 1 94 ? 3.195 5.114 10.627 1.00 96.12 94 PHE A C 1
ATOM 706 O O . PHE A 1 94 ? 2.025 5.486 10.612 1.00 96.12 94 PHE A O 1
ATOM 713 N N . ALA A 1 95 ? 3.880 4.990 11.762 1.00 95.69 95 ALA A N 1
ATOM 714 C CA . ALA A 1 95 ? 3.344 5.363 13.064 1.00 95.69 95 ALA A CA 1
ATOM 715 C C . ALA A 1 95 ? 3.087 6.876 13.154 1.00 95.69 95 ALA A C 1
ATOM 717 O O . ALA A 1 95 ? 2.114 7.297 13.773 1.00 95.69 95 ALA A O 1
ATOM 718 N N . GLY A 1 96 ? 3.924 7.705 12.520 1.00 93.00 96 GLY A N 1
ATOM 719 C CA . GLY A 1 96 ? 3.818 9.168 12.554 1.00 93.00 96 GLY A CA 1
ATOM 720 C C . GLY A 1 96 ? 3.245 9.811 11.285 1.00 93.00 96 GLY A C 1
ATOM 721 O O . GLY A 1 96 ? 3.013 9.157 10.270 1.00 93.00 96 GLY A O 1
ATOM 722 N N . GLY A 1 97 ? 3.072 11.138 11.324 1.00 90.44 97 GLY A N 1
ATOM 723 C CA . GLY A 1 97 ? 2.721 11.947 10.147 1.00 90.44 97 GLY A CA 1
ATOM 724 C C . GLY A 1 97 ? 1.222 12.054 9.854 1.00 90.44 97 GLY A C 1
ATOM 725 O O . GLY A 1 97 ? 0.840 12.352 8.725 1.00 90.44 97 GLY A O 1
ATOM 726 N N . TRP A 1 98 ? 0.363 11.832 10.852 1.00 92.88 98 TRP A N 1
ATOM 727 C CA . TRP A 1 98 ? -1.095 11.824 10.686 1.00 92.88 98 TRP A CA 1
ATOM 728 C C . TRP A 1 98 ? -1.779 13.132 11.112 1.00 92.88 98 TRP A C 1
ATOM 730 O O . TRP A 1 98 ? -2.941 13.127 11.513 1.00 92.88 98 TRP A O 1
ATOM 740 N N . GLY A 1 99 ? -1.087 14.272 11.012 1.00 88.25 99 GLY A N 1
ATOM 741 C CA . GLY A 1 99 ? -1.611 15.586 11.426 1.00 88.25 99 GLY A CA 1
ATOM 742 C C . GLY A 1 99 ? -2.908 16.010 10.721 1.00 88.25 99 GLY A C 1
ATOM 743 O O . GLY A 1 99 ? -3.709 16.744 11.287 1.00 88.25 99 GLY A O 1
ATOM 744 N N . GLU A 1 100 ? -3.171 15.487 9.521 1.00 89.69 100 GLU A N 1
ATOM 745 C CA . GLU A 1 100 ? -4.408 15.741 8.767 1.00 89.69 100 GLU A CA 1
ATOM 746 C C . GLU A 1 100 ? -5.627 14.945 9.278 1.00 89.69 100 GLU A C 1
ATOM 748 O O . GLU A 1 100 ? -6.755 15.144 8.810 1.00 89.69 100 GLU A O 1
ATOM 753 N N . ILE A 1 101 ? -5.437 14.007 10.214 1.00 91.50 101 ILE A N 1
ATOM 754 C CA . ILE A 1 101 ? -6.546 13.275 10.828 1.00 91.50 101 ILE A CA 1
ATOM 755 C C . ILE A 1 101 ? -7.198 14.161 11.893 1.00 91.50 101 ILE A C 1
ATOM 757 O O . ILE A 1 101 ? -6.639 14.433 12.959 1.00 91.50 101 ILE A O 1
ATOM 761 N N . SER A 1 102 ? -8.439 14.569 11.622 1.00 91.19 102 SER A N 1
ATOM 762 C CA . SER A 1 102 ? -9.250 15.344 12.569 1.00 91.19 102 SER A CA 1
ATOM 763 C C . SER A 1 102 ? -9.350 14.658 13.940 1.00 91.19 102 SER A C 1
ATOM 765 O O . SER A 1 102 ? -9.381 13.427 14.020 1.00 91.19 102 SER A O 1
ATOM 767 N N . GLY A 1 103 ? -9.475 15.447 15.012 1.00 90.94 103 GLY A N 1
ATOM 768 C CA . GLY A 1 103 ? -9.655 14.926 16.374 1.00 90.94 103 GLY A CA 1
ATOM 769 C C . GLY A 1 103 ? -10.847 13.970 16.508 1.00 90.94 103 GLY A C 1
ATOM 770 O O . GLY A 1 103 ? -10.745 12.963 17.199 1.00 90.94 103 GLY A O 1
ATOM 771 N N . TRP A 1 104 ? -11.933 14.208 15.766 1.00 92.06 104 TRP A N 1
ATOM 772 C CA . TRP A 1 104 ? -13.101 13.324 15.772 1.00 92.06 104 TRP A CA 1
ATOM 773 C C . TRP A 1 104 ? -12.812 11.931 15.200 1.00 92.06 104 TRP A C 1
ATOM 775 O O . TRP A 1 104 ? -13.185 10.924 15.793 1.00 92.06 104 TRP A O 1
ATOM 785 N N . VAL A 1 105 ? -12.096 11.855 14.072 1.00 92.44 105 VAL A N 1
ATOM 786 C CA . VAL A 1 105 ? -11.683 10.568 13.484 1.00 92.44 105 VAL A CA 1
ATOM 787 C C . VAL A 1 105 ? -10.724 9.826 14.416 1.00 92.44 105 VAL A C 1
ATOM 789 O O . VAL A 1 105 ? -10.856 8.616 14.568 1.00 92.44 105 VAL A O 1
ATOM 792 N N . ARG A 1 106 ? -9.805 10.541 15.082 1.00 92.62 106 ARG A N 1
ATOM 793 C CA . ARG A 1 106 ? -8.919 9.954 16.100 1.00 92.62 106 ARG A CA 1
ATOM 794 C C . ARG A 1 106 ? -9.697 9.358 17.266 1.00 92.62 106 ARG A C 1
ATOM 796 O O . ARG A 1 106 ? -9.475 8.201 17.600 1.00 92.62 106 ARG A O 1
ATOM 803 N N . LEU A 1 107 ? -10.608 10.134 17.853 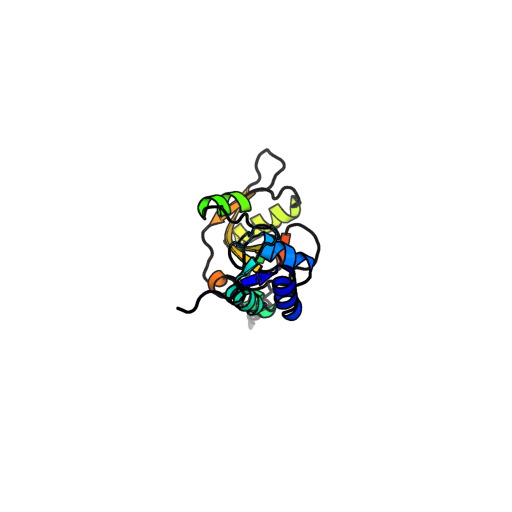1.00 92.44 107 LEU A N 1
ATOM 804 C CA . LEU A 1 107 ? -11.437 9.690 18.971 1.00 92.44 107 LEU A CA 1
ATOM 805 C C . LEU A 1 107 ? -12.268 8.466 18.581 1.00 92.44 107 LEU A C 1
ATOM 807 O O . LEU A 1 107 ? -12.301 7.485 19.313 1.00 92.44 107 LEU A O 1
ATOM 811 N N . ARG A 1 108 ? -12.889 8.493 17.398 1.00 93.25 108 ARG A N 1
ATOM 812 C CA . ARG A 1 108 ? -13.640 7.351 16.877 1.00 93.25 108 ARG A CA 1
ATOM 813 C C . ARG A 1 108 ? -12.761 6.105 16.736 1.00 93.25 108 ARG A C 1
ATOM 815 O O . ARG A 1 108 ? -13.170 5.051 17.203 1.00 93.25 108 ARG A O 1
ATOM 822 N N . LEU A 1 109 ? -11.584 6.220 16.115 1.00 93.75 109 LEU A N 1
ATOM 823 C CA . LEU A 1 109 ? -10.650 5.095 15.974 1.00 93.75 109 LEU A CA 1
ATOM 824 C C . LEU A 1 109 ? -10.214 4.555 17.340 1.00 93.75 109 LEU A C 1
ATOM 826 O O . LEU A 1 109 ? -10.198 3.345 17.525 1.00 93.75 109 LEU A O 1
ATOM 830 N N . GLN A 1 110 ? -9.916 5.434 18.299 1.00 94.88 110 GLN A N 1
ATOM 831 C CA . GLN A 1 110 ? -9.548 5.037 19.657 1.00 94.88 110 GLN A CA 1
ATOM 832 C C . GLN A 1 110 ? -10.674 4.245 20.338 1.00 94.88 110 GLN A C 1
ATOM 834 O O . GLN A 1 110 ? -10.427 3.160 20.855 1.00 94.88 110 GLN A O 1
ATOM 839 N N . LEU A 1 111 ? -11.916 4.735 20.271 1.00 93.88 111 LEU A N 1
ATOM 840 C CA . LEU A 1 111 ? -13.081 4.042 20.831 1.00 93.88 111 LEU A CA 1
ATOM 841 C C . LEU A 1 111 ? -13.357 2.699 20.139 1.00 93.88 111 LEU A C 1
ATOM 843 O O . LEU A 1 111 ? -13.754 1.740 20.797 1.00 93.88 111 LEU A O 1
ATOM 847 N N . GLU A 1 112 ? -13.181 2.622 18.817 1.00 93.62 112 GLU A N 1
ATOM 848 C CA . GLU A 1 112 ? -13.301 1.364 18.071 1.00 93.62 112 GLU A CA 1
ATOM 849 C C . GLU A 1 112 ? -12.225 0.362 18.517 1.00 93.62 112 GLU A C 1
ATOM 851 O O . GLU A 1 112 ? -12.551 -0.800 18.746 1.00 93.62 112 GLU A O 1
ATOM 856 N N . ILE A 1 113 ? -10.981 0.813 18.714 1.00 94.88 113 ILE A N 1
ATOM 857 C CA . ILE A 1 113 ? -9.877 -0.039 19.173 1.00 94.88 113 ILE A CA 1
ATOM 858 C C . ILE A 1 113 ? -10.111 -0.554 20.598 1.00 94.88 113 ILE A C 1
ATOM 860 O O . ILE A 1 113 ? -9.918 -1.736 20.871 1.00 94.88 113 ILE A O 1
ATOM 864 N N . GLU A 1 114 ? -10.574 0.302 21.507 1.00 94.56 114 GLU A N 1
ATOM 865 C CA . GLU A 1 114 ? -10.877 -0.090 22.891 1.00 94.56 114 GLU A CA 1
ATOM 866 C C . GLU A 1 114 ? -12.020 -1.108 22.982 1.00 94.56 114 GLU A C 1
ATOM 868 O O . GLU A 1 114 ? -12.004 -1.982 23.846 1.00 94.56 114 GLU A O 1
ATOM 873 N N . ARG A 1 115 ? -13.018 -1.007 22.096 1.00 93.88 115 ARG A N 1
ATOM 874 C CA . ARG A 1 115 ? -14.204 -1.878 22.113 1.00 93.88 115 ARG A CA 1
ATOM 875 C C . ARG A 1 115 ? -14.012 -3.183 21.353 1.00 93.88 115 ARG A C 1
ATOM 877 O O . ARG A 1 115 ? -14.520 -4.212 21.786 1.00 93.88 115 ARG A O 1
ATOM 884 N N . CYS A 1 116 ? -13.345 -3.126 20.205 1.00 93.44 116 CYS A N 1
ATOM 885 C CA . CYS A 1 116 ? -13.270 -4.235 19.254 1.00 93.44 116 CYS A CA 1
ATOM 886 C C . CYS A 1 116 ? -11.863 -4.832 19.125 1.00 93.44 116 CYS A C 1
ATOM 888 O O . CYS A 1 116 ? -11.701 -5.832 18.426 1.00 93.44 116 CYS A O 1
ATOM 890 N N . GLY A 1 117 ? -10.861 -4.245 19.783 1.00 94.62 117 GLY A N 1
ATOM 891 C CA . GLY A 1 117 ? -9.462 -4.637 19.662 1.00 94.62 117 GLY A CA 1
ATOM 892 C C . GLY A 1 117 ? -8.727 -3.929 18.515 1.00 94.62 117 GLY A C 1
ATOM 893 O O . GLY A 1 117 ? -9.260 -2.999 17.907 1.00 94.62 117 GLY A O 1
ATOM 894 N N . PRO A 1 118 ? -7.481 -4.342 18.222 1.00 96.88 118 PRO A N 1
ATOM 895 C CA . PRO A 1 118 ? -6.634 -3.677 17.239 1.00 96.88 118 PRO A CA 1
ATOM 896 C C . PRO A 1 118 ? -7.272 -3.556 15.849 1.00 96.88 118 PRO A C 1
ATOM 898 O O . PRO A 1 118 ? -8.070 -4.394 15.424 1.00 96.88 118 PRO A O 1
ATOM 901 N N . ARG A 1 119 ? -6.921 -2.480 15.142 1.00 97.00 119 ARG A N 1
ATOM 902 C CA . ARG A 1 119 ? -7.487 -2.136 13.834 1.00 97.00 119 ARG A CA 1
ATOM 903 C C . ARG A 1 119 ? -6.495 -2.443 12.706 1.00 97.00 119 ARG A C 1
ATOM 905 O O . ARG A 1 119 ? -5.431 -1.821 12.702 1.00 97.00 119 ARG A O 1
ATOM 912 N N . PRO A 1 120 ? -6.879 -3.224 11.678 1.00 98.31 120 PRO A N 1
ATOM 913 C CA . PRO A 1 120 ? -6.037 -3.427 10.505 1.00 98.31 120 PRO A CA 1
ATOM 914 C C . PRO A 1 120 ? -5.580 -2.116 9.857 1.00 98.31 120 PRO A C 1
ATOM 916 O O . PRO A 1 120 ? -6.389 -1.216 9.593 1.00 98.31 120 PRO A O 1
ATOM 919 N N . PHE A 1 121 ? -4.283 -2.030 9.568 1.00 98.44 121 PHE A N 1
ATOM 920 C CA . PHE A 1 121 ? -3.621 -0.926 8.880 1.00 98.44 121 PHE A CA 1
ATOM 921 C C . PHE A 1 121 ? -2.870 -1.449 7.657 1.00 98.44 121 PHE A C 1
ATOM 923 O O . PHE A 1 121 ? -1.942 -2.243 7.792 1.00 98.44 121 PHE A O 1
ATOM 930 N N . ALA A 1 122 ? -3.218 -0.962 6.467 1.00 98.31 122 ALA A N 1
ATOM 931 C CA . ALA A 1 122 ? -2.502 -1.255 5.229 1.00 98.31 122 ALA A CA 1
ATOM 932 C C . ALA A 1 122 ? -1.943 0.034 4.622 1.00 98.31 122 ALA A C 1
ATOM 934 O O . ALA A 1 122 ? -2.693 0.971 4.356 1.00 98.31 122 ALA A O 1
ATOM 935 N N . ALA A 1 123 ? -0.646 0.090 4.337 1.00 97.44 123 ALA A N 1
ATOM 936 C CA . ALA A 1 123 ? -0.070 1.176 3.554 1.00 97.44 123 ALA A CA 1
ATOM 937 C C . ALA A 1 123 ? 0.111 0.780 2.095 1.00 97.44 123 ALA A C 1
ATOM 939 O O . ALA A 1 123 ? 0.517 -0.341 1.786 1.00 97.44 123 ALA A O 1
ATOM 940 N N . CYS A 1 124 ? -0.189 1.725 1.208 1.00 97.00 124 CYS A N 1
ATOM 941 C CA . CYS A 1 124 ? -0.180 1.528 -0.227 1.00 97.00 124 CYS A CA 1
ATOM 942 C C . CYS A 1 124 ? 0.727 2.527 -0.949 1.00 97.00 124 CYS A C 1
ATOM 944 O O . CYS A 1 124 ? 0.537 3.739 -0.825 1.00 97.00 124 CYS A O 1
ATOM 946 N N . THR A 1 125 ? 1.589 2.009 -1.825 1.00 94.62 125 THR A N 1
ATOM 947 C CA . THR A 1 125 ? 2.349 2.786 -2.817 1.00 94.62 125 THR A CA 1
ATOM 948 C C . THR A 1 125 ? 1.689 2.611 -4.180 1.00 94.62 125 THR A C 1
ATOM 950 O O . THR A 1 125 ? 1.585 1.499 -4.694 1.00 94.62 125 THR A O 1
ATOM 953 N N . GLY A 1 126 ? 1.146 3.690 -4.749 1.00 92.88 126 GLY A N 1
ATOM 954 C CA . GLY A 1 126 ? 0.387 3.619 -6.010 1.00 92.88 126 GLY A CA 1
ATOM 955 C C . GLY A 1 126 ? -0.751 2.580 -6.027 1.00 92.88 126 GLY A C 1
ATOM 956 O O . GLY A 1 126 ? -1.066 2.032 -7.078 1.00 92.88 126 GLY A O 1
ATOM 957 N N . GLY A 1 127 ? -1.365 2.299 -4.873 1.00 95.06 127 GLY A N 1
ATOM 958 C CA . GLY A 1 127 ? -2.448 1.317 -4.741 1.00 95.06 127 GLY A CA 1
ATOM 959 C C . GLY A 1 127 ? -1.993 -0.129 -4.523 1.00 95.06 127 GLY A C 1
ATOM 960 O O . GLY A 1 127 ? -2.845 -0.991 -4.356 1.00 95.06 127 GLY A O 1
ATOM 961 N N . PHE A 1 128 ? -0.691 -0.411 -4.484 1.00 97.00 128 PHE A N 1
ATOM 962 C CA . PHE A 1 128 ? -0.164 -1.710 -4.061 1.00 97.00 128 PHE A CA 1
ATOM 963 C C . PHE A 1 128 ? 0.121 -1.692 -2.572 1.00 97.00 128 PHE A C 1
ATOM 965 O O . PHE A 1 128 ? 0.793 -0.774 -2.105 1.00 97.00 128 PHE A O 1
ATOM 972 N N . VAL A 1 129 ? -0.349 -2.703 -1.850 1.00 97.50 129 VAL A N 1
ATOM 973 C CA . VAL A 1 129 ? -0.043 -2.874 -0.432 1.00 97.50 129 VAL A CA 1
ATOM 974 C C . VAL A 1 129 ? 1.447 -3.177 -0.283 1.00 97.50 129 VAL A C 1
ATOM 976 O O . VAL A 1 129 ? 1.962 -4.123 -0.876 1.00 97.50 129 VAL A O 1
ATOM 979 N N . THR A 1 130 ? 2.143 -2.342 0.484 1.00 95.88 130 THR A N 1
ATOM 980 C CA . THR A 1 130 ? 3.591 -2.449 0.737 1.00 95.88 130 THR A CA 1
ATOM 981 C C . THR A 1 130 ? 3.924 -2.653 2.208 1.00 95.88 130 THR A C 1
ATOM 983 O O . THR A 1 130 ? 5.064 -2.951 2.545 1.00 95.88 130 THR A O 1
ATOM 986 N N . PHE A 1 131 ? 2.954 -2.452 3.099 1.00 97.44 131 PHE A N 1
ATOM 987 C CA . PHE A 1 131 ? 3.130 -2.623 4.535 1.00 97.44 131 PHE A CA 1
ATOM 988 C C . PHE A 1 131 ? 1.780 -2.917 5.189 1.00 97.44 131 PHE A C 1
ATOM 990 O O . PHE A 1 131 ? 0.774 -2.296 4.842 1.00 97.44 131 PHE A O 1
ATOM 997 N N . GLY A 1 132 ? 1.776 -3.836 6.150 1.00 98.00 132 GLY A N 1
ATOM 998 C CA . GLY A 1 132 ? 0.636 -4.148 7.004 1.00 98.00 132 GLY A CA 1
ATOM 999 C C . GLY A 1 132 ? 1.026 -4.099 8.472 1.00 98.00 132 GLY A C 1
ATOM 1000 O O . GLY A 1 132 ? 2.152 -4.469 8.816 1.00 98.00 132 GLY A O 1
ATOM 1001 N N . ALA A 1 133 ? 0.106 -3.650 9.317 1.00 98.50 133 ALA A N 1
ATOM 1002 C CA . ALA A 1 133 ? 0.230 -3.622 10.770 1.00 98.50 133 ALA A CA 1
ATOM 1003 C C . ALA A 1 133 ? -1.155 -3.635 11.433 1.00 98.50 133 ALA A C 1
ATOM 1005 O O . ALA A 1 133 ? -2.177 -3.516 10.757 1.00 98.50 133 ALA A O 1
ATOM 1006 N N . GLU A 1 134 ? -1.178 -3.715 12.757 1.00 98.44 134 GLU A N 1
ATOM 1007 C CA . GLU A 1 134 ? -2.366 -3.451 13.570 1.00 98.44 134 GLU A CA 1
ATOM 1008 C C . GLU A 1 134 ? -2.209 -2.133 14.327 1.00 98.44 134 GLU A C 1
ATOM 1010 O O . GLU A 1 134 ? -1.218 -1.941 15.028 1.00 98.44 134 GLU A O 1
ATOM 1015 N N . ILE A 1 135 ? -3.190 -1.234 14.244 1.00 98.00 135 ILE A N 1
ATOM 1016 C CA . ILE A 1 135 ? -3.261 -0.060 15.119 1.00 98.00 135 ILE A CA 1
ATOM 1017 C C . ILE A 1 135 ? -3.783 -0.523 16.474 1.00 98.00 135 ILE A C 1
ATOM 1019 O O . ILE A 1 135 ? -4.946 -0.902 16.604 1.00 98.00 135 ILE A O 1
ATOM 1023 N N . THR A 1 136 ? -2.933 -0.462 17.491 1.00 97.88 136 THR A N 1
ATOM 1024 C CA . THR A 1 136 ? -3.276 -0.861 18.866 1.00 97.88 136 THR A CA 1
ATOM 1025 C C . THR A 1 136 ? -3.645 0.324 19.750 1.00 97.88 136 THR A C 1
ATOM 1027 O O . THR A 1 136 ? -4.291 0.150 20.781 1.00 97.88 136 THR A O 1
ATOM 1030 N N . ARG A 1 137 ? -3.258 1.541 19.352 1.00 96.56 137 ARG A N 1
ATOM 1031 C CA . ARG A 1 137 ? -3.611 2.784 20.043 1.00 96.56 137 ARG A CA 1
ATOM 1032 C C . ARG A 1 137 ? -3.480 3.982 19.113 1.00 96.56 137 ARG A C 1
ATOM 1034 O O . ARG A 1 137 ? -2.572 4.037 18.282 1.00 96.56 137 ARG A O 1
ATOM 1041 N N . VAL A 1 138 ? -4.333 4.982 19.308 1.00 95.50 138 VAL A N 1
ATOM 1042 C CA . VAL A 1 138 ? -4.149 6.323 18.749 1.00 95.50 138 VAL A CA 1
ATOM 1043 C C . VAL A 1 138 ? -3.462 7.195 19.795 1.00 95.50 138 VAL A C 1
ATOM 1045 O O . VAL A 1 138 ? -4.030 7.490 20.844 1.00 95.50 138 VAL A O 1
ATOM 1048 N N . ARG A 1 139 ? -2.229 7.629 19.524 1.00 91.38 139 ARG A N 1
ATOM 1049 C CA . ARG A 1 139 ? -1.522 8.563 20.402 1.00 91.38 139 ARG A CA 1
ATOM 1050 C C . ARG A 1 139 ? -2.027 9.980 20.168 1.00 91.38 139 ARG A C 1
ATOM 1052 O O . ARG A 1 139 ? -1.947 10.523 19.062 1.00 91.38 139 ARG A O 1
ATOM 1059 N N . VAL A 1 140 ? -2.498 10.588 21.248 1.00 77.00 140 VAL A N 1
AT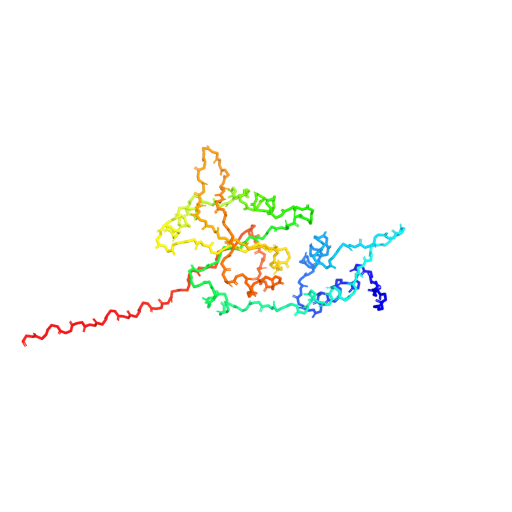OM 1060 C CA . VAL A 1 140 ? -2.741 12.024 21.345 1.00 77.00 140 VAL A CA 1
ATOM 1061 C C . VAL A 1 140 ? -1.607 12.574 22.204 1.00 77.00 140 VAL A C 1
ATOM 1063 O O . VAL A 1 140 ? -1.651 12.462 23.422 1.00 77.00 140 VAL A O 1
ATOM 1066 N N . GLY A 1 141 ? -0.527 13.033 21.570 1.00 66.00 141 GLY A N 1
ATOM 1067 C CA . GLY A 1 141 ? 0.529 13.749 22.290 1.00 66.00 141 GLY A CA 1
ATOM 1068 C C . GLY A 1 141 ? 0.131 15.203 22.553 1.00 66.00 141 GLY A C 1
ATOM 1069 O O . GLY A 1 141 ? -0.854 15.682 21.993 1.00 66.00 141 GLY A O 1
ATOM 1070 N N . ASP A 1 142 ? 0.958 15.923 23.314 1.00 59.91 142 ASP A N 1
ATOM 1071 C CA . ASP A 1 142 ? 0.823 17.376 23.535 1.00 59.91 142 ASP A CA 1
ATOM 1072 C C . ASP A 1 142 ? 1.038 18.207 22.250 1.00 59.91 142 ASP A C 1
ATOM 1074 O O . ASP A 1 142 ? 0.797 19.412 22.216 1.00 59.91 142 ASP A O 1
ATOM 1078 N N . GLY A 1 143 ? 1.490 17.563 21.167 1.00 64.12 143 GLY A N 1
ATOM 1079 C CA . GLY A 1 143 ? 1.646 18.153 19.841 1.00 64.12 143 GLY A CA 1
ATOM 1080 C C . GLY A 1 143 ? 0.458 17.885 18.900 1.00 64.12 143 GLY A C 1
ATOM 1081 O O . GLY A 1 143 ? -0.296 16.927 19.071 1.00 64.12 143 GLY A O 1
ATOM 1082 N N . PRO A 1 144 ? 0.305 18.680 17.825 1.00 63.03 144 PRO A N 1
ATOM 1083 C CA . PRO A 1 144 ? -0.845 18.592 16.919 1.00 63.03 144 PRO A CA 1
ATOM 1084 C C . PRO A 1 144 ? -0.844 17.348 16.012 1.00 63.03 144 PRO A C 1
ATOM 1086 O O . PRO A 1 144 ? -1.859 17.046 15.381 1.00 63.03 144 PRO A O 1
ATOM 1089 N N . VAL A 1 145 ? 0.278 16.626 15.913 1.00 81.06 145 VAL A N 1
ATOM 1090 C CA . VAL A 1 145 ? 0.452 15.539 14.943 1.00 81.06 145 VAL A CA 1
ATOM 1091 C C . VAL A 1 145 ? 0.011 14.214 15.553 1.00 81.06 145 VAL A C 1
ATOM 1093 O O . VAL A 1 145 ? 0.624 13.710 16.488 1.00 81.06 145 VAL A O 1
ATOM 1096 N N . ALA A 1 146 ? -1.053 13.632 15.001 1.00 85.62 146 ALA A N 1
ATOM 1097 C CA . ALA A 1 146 ? -1.504 12.307 15.399 1.00 85.62 146 ALA A CA 1
ATOM 1098 C C . ALA A 1 146 ? -0.444 11.237 15.088 1.00 85.62 146 ALA A C 1
ATOM 1100 O O . ALA A 1 146 ? 0.241 11.302 14.060 1.00 85.62 146 ALA A O 1
ATOM 1101 N N . ALA A 1 147 ? -0.355 10.240 15.966 1.00 93.44 147 ALA A N 1
ATOM 1102 C CA . ALA A 1 147 ? 0.480 9.063 15.780 1.00 93.44 147 ALA A CA 1
ATOM 1103 C C . ALA A 1 147 ? -0.266 7.789 16.199 1.00 93.44 147 ALA A C 1
ATOM 1105 O O . ALA A 1 147 ? -1.271 7.847 16.909 1.00 93.44 147 ALA A O 1
ATOM 1106 N N . PHE A 1 148 ? 0.230 6.643 15.756 1.00 96.19 148 PHE A N 1
ATOM 1107 C CA . PHE A 1 148 ? -0.333 5.327 16.024 1.00 96.19 148 PHE A CA 1
ATOM 1108 C C . PHE A 1 148 ? 0.697 4.429 16.703 1.00 96.19 148 PHE A C 1
ATOM 1110 O O . PHE A 1 148 ? 1.864 4.434 16.318 1.00 96.19 148 PHE A O 1
ATOM 1117 N N . ASP A 1 149 ? 0.251 3.637 17.677 1.00 96.62 149 ASP A N 1
ATOM 1118 C CA . ASP A 1 149 ? 0.987 2.444 18.094 1.00 96.62 149 ASP A CA 1
ATOM 1119 C C . ASP A 1 149 ? 0.665 1.328 17.109 1.00 96.62 149 ASP A C 1
ATOM 1121 O O . ASP A 1 149 ? -0.501 0.954 16.953 1.00 96.62 149 ASP A O 1
ATOM 1125 N N . LEU A 1 150 ? 1.696 0.815 16.444 1.00 97.69 150 LEU A N 1
ATOM 1126 C CA . LEU A 1 150 ? 1.575 -0.260 15.473 1.00 97.69 150 LEU A CA 1
ATOM 1127 C C . LEU A 1 150 ? 2.114 -1.560 16.072 1.00 97.69 150 LEU A C 1
ATOM 1129 O O . LEU A 1 150 ? 3.120 -1.560 16.772 1.00 97.69 150 LEU A O 1
ATOM 1133 N N . ALA A 1 151 ? 1.427 -2.664 15.806 1.00 97.31 151 ALA A N 1
ATOM 1134 C CA . ALA A 1 151 ? 1.907 -4.013 16.077 1.00 97.31 151 ALA A CA 1
ATOM 1135 C C . ALA A 1 151 ? 2.019 -4.807 14.769 1.00 97.31 151 ALA A C 1
ATOM 1137 O O . ALA A 1 151 ? 1.573 -4.356 13.707 1.00 97.31 151 ALA A O 1
ATOM 1138 N N . ALA A 1 152 ? 2.614 -5.999 14.844 1.00 97.38 152 ALA A N 1
ATOM 1139 C CA . ALA A 1 152 ? 2.674 -6.916 13.712 1.00 97.38 152 ALA A CA 1
ATOM 1140 C C . ALA A 1 152 ? 1.263 -7.176 13.141 1.00 97.38 152 ALA A C 1
ATOM 1142 O O . ALA A 1 152 ? 0.307 -7.252 13.914 1.00 97.38 152 ALA A O 1
ATOM 1143 N N . PRO A 1 153 ? 1.119 -7.290 11.809 1.00 98.00 153 PRO A N 1
ATOM 1144 C CA . PRO A 1 153 ? -0.178 -7.544 11.197 1.00 98.00 153 PRO A CA 1
ATOM 1145 C C . PRO A 1 153 ? -0.733 -8.916 11.598 1.00 98.00 153 PRO A C 1
ATOM 1147 O O . PRO A 1 153 ? 0.028 -9.873 11.751 1.00 98.00 153 PRO A O 1
ATOM 1150 N N . GLY A 1 154 ? -2.059 -9.023 11.710 1.00 97.06 154 GLY A N 1
ATOM 1151 C CA . GLY A 1 154 ? -2.743 -10.308 11.830 1.00 97.06 154 GLY A CA 1
ATOM 1152 C C . GLY A 1 154 ? -2.798 -11.103 10.517 1.00 97.06 154 GLY A C 1
ATOM 1153 O O . GLY A 1 154 ? -2.281 -10.688 9.478 1.00 97.06 154 GLY A O 1
ATOM 1154 N N . SER A 1 155 ? -3.504 -12.238 10.548 1.00 97.25 155 SER A N 1
ATOM 1155 C CA . SER A 1 155 ? -3.635 -13.167 9.410 1.00 97.25 155 SER A CA 1
ATOM 1156 C C . SER A 1 155 ? -4.314 -12.567 8.174 1.00 97.25 155 SER A C 1
ATOM 1158 O O . SER A 1 155 ? -4.117 -13.059 7.066 1.00 97.25 155 SER A O 1
ATOM 1160 N N . TRP A 1 156 ? -5.074 -11.473 8.318 1.00 97.56 156 TRP A N 1
ATOM 1161 C CA . TRP A 1 156 ? -5.658 -10.760 7.175 1.00 97.56 156 TRP A CA 1
ATOM 1162 C C . TRP A 1 156 ? -4.588 -10.308 6.176 1.00 97.56 156 TRP A C 1
ATOM 1164 O O . TRP A 1 156 ? -4.859 -10.236 4.977 1.00 97.56 156 TRP A O 1
ATOM 1174 N N . PHE A 1 157 ? -3.374 -10.011 6.652 1.00 97.94 157 PHE A N 1
ATOM 1175 C CA . PHE A 1 157 ? -2.330 -9.454 5.808 1.00 97.94 157 PHE A CA 1
ATOM 1176 C C . PHE A 1 157 ? -1.791 -10.455 4.789 1.00 97.94 157 PHE A C 1
ATOM 1178 O O . PHE A 1 157 ? -1.367 -10.028 3.725 1.00 97.94 157 PHE A O 1
ATOM 1185 N N . GLU A 1 158 ? -1.897 -11.764 5.027 1.00 97.19 158 GLU A N 1
ATOM 1186 C CA . GLU A 1 158 ? -1.483 -12.792 4.057 1.00 97.19 158 GLU A CA 1
ATOM 1187 C C . GLU A 1 158 ? -2.225 -12.662 2.717 1.00 97.19 158 GLU A C 1
ATOM 1189 O O . GLU A 1 158 ? -1.660 -12.903 1.654 1.00 97.19 158 GLU A O 1
ATOM 1194 N N . VAL A 1 159 ? -3.485 -12.218 2.755 1.00 97.69 159 VAL A N 1
ATOM 1195 C CA . VAL A 1 159 ? -4.307 -11.976 1.558 1.00 97.69 159 VAL A CA 1
ATOM 1196 C C . VAL A 1 159 ? -4.003 -10.618 0.924 1.00 97.69 159 VAL A C 1
ATOM 1198 O O . VAL A 1 159 ? -4.219 -10.407 -0.271 1.00 97.69 159 VAL A O 1
ATOM 1201 N N . PHE A 1 160 ? -3.522 -9.673 1.729 1.00 97.81 160 PHE A N 1
ATOM 1202 C CA . PHE A 1 160 ? -3.289 -8.298 1.311 1.00 97.81 160 PHE A CA 1
ATOM 1203 C C . PHE A 1 160 ? -1.863 -8.052 0.845 1.00 97.81 160 PHE A C 1
ATOM 1205 O O . PHE A 1 160 ? -1.655 -7.102 0.093 1.00 97.81 160 PHE A O 1
ATOM 1212 N N . ASP A 1 161 ? -0.897 -8.862 1.269 1.00 96.25 161 ASP A N 1
ATOM 1213 C CA . ASP A 1 161 ? 0.510 -8.628 0.996 1.00 96.25 161 ASP A CA 1
ATOM 1214 C C . ASP A 1 161 ? 0.778 -8.606 -0.511 1.00 96.25 161 ASP A C 1
ATOM 1216 O O . ASP A 1 161 ? 0.434 -9.511 -1.272 1.00 96.25 161 ASP A O 1
ATOM 1220 N N . GLY A 1 162 ? 1.321 -7.481 -0.966 1.00 92.62 162 GLY A N 1
ATOM 1221 C CA . GLY A 1 162 ? 1.534 -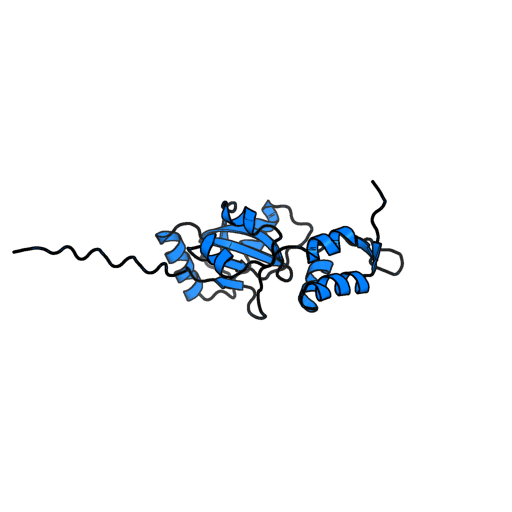7.195 -2.373 1.00 92.62 162 GLY A CA 1
ATOM 1222 C C . GLY A 1 162 ? 0.270 -7.017 -3.222 1.00 92.62 162 GLY A C 1
ATOM 1223 O O . GLY A 1 162 ? 0.412 -6.594 -4.369 1.00 92.62 162 GLY A O 1
ATOM 1224 N N . ALA A 1 163 ? -0.941 -7.268 -2.720 1.00 97.69 163 ALA A N 1
ATOM 1225 C CA . ALA A 1 163 ? -2.180 -7.108 -3.476 1.00 97.69 163 ALA A CA 1
ATOM 1226 C C . ALA A 1 163 ? -2.472 -5.634 -3.814 1.00 97.69 163 ALA A C 1
ATOM 1228 O O . ALA A 1 163 ? -1.872 -4.696 -3.279 1.00 97.69 163 ALA A O 1
ATOM 1229 N N . ARG A 1 164 ? -3.417 -5.407 -4.731 1.00 97.06 164 ARG A N 1
ATOM 1230 C CA . ARG A 1 164 ? -3.851 -4.064 -5.128 1.00 97.06 164 ARG A CA 1
ATOM 1231 C C . ARG A 1 164 ? -5.121 -3.657 -4.392 1.00 97.06 164 ARG A C 1
ATOM 1233 O O . ARG A 1 164 ? -6.163 -4.292 -4.535 1.00 97.06 164 ARG A O 1
ATOM 1240 N N . LEU A 1 165 ? -5.061 -2.525 -3.702 1.00 95.69 165 LEU A N 1
ATOM 1241 C CA . LEU A 1 165 ? -6.213 -1.809 -3.170 1.00 95.69 165 LEU A CA 1
ATOM 1242 C C . LEU A 1 165 ? -6.553 -0.628 -4.079 1.00 95.69 165 LEU A C 1
ATOM 1244 O O . LEU A 1 165 ? -5.761 0.301 -4.267 1.00 95.69 165 LEU A O 1
ATOM 1248 N N . ARG A 1 166 ? -7.775 -0.631 -4.625 1.00 90.31 166 ARG A N 1
ATOM 1249 C CA . ARG A 1 166 ? -8.299 0.511 -5.384 1.00 90.31 166 ARG A CA 1
ATOM 1250 C C . ARG A 1 166 ? -8.573 1.664 -4.432 1.00 90.31 166 ARG A C 1
ATOM 1252 O O . ARG A 1 166 ? -9.657 1.789 -3.874 1.00 90.31 166 ARG A O 1
ATOM 1259 N N . THR A 1 167 ? -7.581 2.527 -4.280 1.00 83.94 167 THR A N 1
ATOM 1260 C CA . THR A 1 167 ? -7.752 3.798 -3.593 1.00 83.94 167 THR A CA 1
ATOM 1261 C C . THR A 1 167 ? -7.887 4.895 -4.644 1.00 83.94 167 THR A C 1
ATOM 1263 O O . THR A 1 167 ? -7.015 5.081 -5.492 1.00 83.94 167 THR A O 1
ATOM 1266 N N . GLY A 1 168 ? -9.033 5.579 -4.656 1.00 83.88 168 GLY A N 1
ATOM 1267 C CA . GLY A 1 168 ? -9.246 6.730 -5.535 1.00 83.88 168 GLY A CA 1
ATOM 1268 C C . GLY A 1 168 ? -8.308 7.899 -5.190 1.00 83.88 168 GLY A C 1
ATOM 1269 O O . GLY A 1 168 ? -7.469 7.786 -4.291 1.00 83.88 168 GLY A O 1
ATOM 1270 N N . PRO A 1 169 ? -8.443 9.057 -5.853 1.00 85.62 169 PRO A N 1
ATOM 1271 C CA . PRO A 1 169 ? -7.770 10.284 -5.421 1.00 85.62 169 PRO A CA 1
ATOM 1272 C C . PRO A 1 169 ? -8.245 10.737 -4.023 1.00 85.62 169 PRO A C 1
ATOM 1274 O O . PRO A 1 169 ? -9.275 10.279 -3.520 1.00 85.62 169 PRO A O 1
ATOM 1277 N N . GLY A 1 170 ? -7.490 11.616 -3.355 1.00 90.06 170 GLY A N 1
ATOM 1278 C CA . GLY A 1 170 ? -7.910 12.258 -2.100 1.00 90.06 170 GLY A CA 1
ATOM 1279 C C . GLY A 1 170 ? -6.826 12.325 -1.022 1.00 90.06 170 GLY A C 1
ATOM 1280 O O . GLY A 1 170 ? -5.641 12.346 -1.332 1.00 90.06 170 GLY A O 1
ATOM 1281 N N . ARG A 1 171 ? -7.273 12.369 0.240 1.00 92.56 171 ARG A N 1
ATOM 1282 C CA . ARG A 1 171 ? -6.460 12.459 1.472 1.00 92.56 171 ARG A CA 1
ATOM 1283 C C . ARG A 1 171 ? -5.309 11.437 1.521 1.00 92.56 171 ARG A C 1
ATOM 1285 O O . ARG A 1 171 ? -5.417 10.380 0.924 1.00 92.56 171 ARG A O 1
ATOM 1292 N N . PRO A 1 172 ? -4.259 11.608 2.326 1.00 93.56 172 PRO A N 1
ATOM 1293 C CA . PRO A 1 172 ? -3.212 10.588 2.474 1.00 93.56 172 PRO A CA 1
ATOM 1294 C C . PRO A 1 172 ? -3.676 9.303 3.195 1.00 93.56 172 PRO A C 1
ATOM 1296 O O . PRO A 1 172 ? -2.868 8.420 3.464 1.00 93.56 172 PRO A O 1
ATOM 1299 N N . TRP A 1 173 ? -4.971 9.166 3.498 1.00 95.25 173 TRP A N 1
ATOM 1300 C CA . TRP A 1 173 ? -5.576 7.995 4.129 1.00 95.25 173 TRP A CA 1
ATOM 1301 C C . TRP A 1 173 ? -7.026 7.767 3.667 1.00 95.25 173 TRP A C 1
ATOM 1303 O O . TRP A 1 173 ? -7.659 8.668 3.103 1.00 95.25 173 TRP A O 1
ATOM 1313 N N . VAL A 1 174 ? -7.543 6.558 3.898 1.00 95.31 174 VAL A N 1
ATOM 1314 C CA . VAL A 1 174 ? -8.946 6.136 3.727 1.00 95.31 174 VAL A CA 1
ATOM 1315 C C . VAL A 1 174 ? -9.311 5.210 4.886 1.00 95.31 174 VAL A C 1
ATOM 1317 O O . VAL A 1 174 ? -8.485 4.412 5.314 1.00 95.31 174 VAL A O 1
ATOM 1320 N N . ILE A 1 175 ? -10.546 5.288 5.382 1.00 94.06 175 ILE A N 1
ATOM 1321 C CA . ILE A 1 175 ? -11.081 4.311 6.336 1.00 94.06 175 ILE A CA 1
ATOM 1322 C C . ILE A 1 175 ? -12.171 3.524 5.621 1.00 94.06 175 ILE A C 1
ATOM 1324 O O . ILE A 1 175 ? -13.191 4.092 5.232 1.00 94.06 175 ILE A O 1
ATOM 1328 N N . HIS A 1 176 ? -11.963 2.221 5.466 1.00 92.88 176 HIS A N 1
ATOM 1329 C CA . HIS A 1 176 ? -13.044 1.300 5.150 1.00 92.88 176 HIS A CA 1
ATOM 1330 C C . HIS A 1 176 ? -13.796 1.024 6.452 1.00 92.88 176 HIS A C 1
ATOM 1332 O O . HIS A 1 176 ? -13.173 0.546 7.409 1.00 92.88 176 HIS A O 1
ATOM 1338 N N . PRO A 1 177 ? -15.089 1.378 6.539 1.00 87.69 177 PRO A N 1
ATOM 1339 C CA . PRO A 1 177 ? -15.849 1.200 7.764 1.00 87.69 177 PRO A CA 1
ATOM 1340 C C . PRO A 1 177 ? -15.996 -0.292 8.094 1.00 87.69 177 PRO A C 1
ATOM 1342 O O . PRO A 1 177 ? -15.889 -1.128 7.193 1.00 87.69 177 PRO A O 1
ATOM 1345 N N . PRO A 1 178 ? -16.264 -0.626 9.369 1.00 84.94 178 PRO A N 1
ATOM 1346 C CA . PRO A 1 178 ? -16.722 -1.960 9.714 1.00 84.94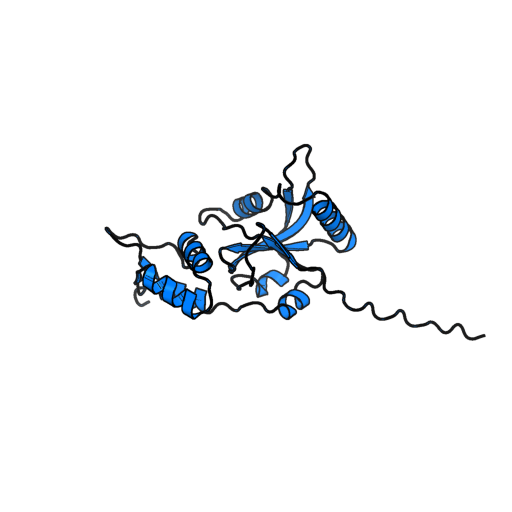 178 PRO A CA 1
ATOM 1347 C C . PRO A 1 178 ? -17.913 -2.329 8.839 1.00 84.94 178 PRO A C 1
ATOM 1349 O O . PRO A 1 178 ? -18.796 -1.499 8.591 1.00 84.94 178 PRO A O 1
ATOM 1352 N N . THR A 1 179 ? -17.957 -3.578 8.393 1.00 81.38 179 THR A N 1
ATOM 1353 C CA . THR A 1 179 ? -19.203 -4.073 7.820 1.00 81.38 179 THR A CA 1
ATOM 1354 C C . THR A 1 179 ? -20.154 -4.224 8.987 1.00 81.38 179 THR A C 1
ATOM 1356 O O . THR A 1 179 ? -19.855 -4.946 9.936 1.00 81.38 179 THR A O 1
ATOM 1359 N N . GLN A 1 180 ? -21.282 -3.514 8.951 1.00 64.88 180 GLN A N 1
ATOM 1360 C CA . GLN A 1 180 ? -22.384 -3.840 9.841 1.00 64.88 180 GLN A CA 1
ATOM 1361 C C . GLN A 1 180 ? -22.835 -5.244 9.448 1.00 64.88 180 GLN A C 1
ATOM 1363 O O . GLN A 1 180 ? -23.646 -5.416 8.542 1.00 64.88 180 GLN A O 1
ATOM 1368 N N . VAL A 1 181 ? -22.261 -6.265 10.084 1.00 55.88 181 VAL A N 1
ATOM 1369 C CA . VAL A 1 181 ? -22.914 -7.563 10.146 1.00 55.88 181 VAL A CA 1
ATOM 1370 C C . VAL A 1 181 ? -24.245 -7.232 10.793 1.00 55.88 181 VAL A C 1
ATOM 1372 O O . VAL A 1 181 ? -24.250 -6.748 11.926 1.00 55.88 181 VAL A O 1
ATOM 1375 N N . ALA A 1 182 ? -25.337 -7.336 10.029 1.00 48.88 182 ALA A N 1
ATOM 1376 C CA . ALA A 1 182 ? -26.675 -7.103 10.543 1.00 48.88 182 ALA A CA 1
ATOM 1377 C C . ALA A 1 182 ? -26.749 -7.852 11.869 1.00 48.88 182 ALA A C 1
ATOM 1379 O O . ALA A 1 182 ? -26.595 -9.075 11.878 1.00 48.88 182 ALA A O 1
ATOM 1380 N N . ALA A 1 183 ? -26.837 -7.111 12.979 1.00 51.41 183 ALA A N 1
ATOM 1381 C CA . ALA A 1 183 ? -26.929 -7.723 14.287 1.00 51.41 183 ALA A CA 1
ATOM 1382 C C . ALA A 1 183 ? -28.086 -8.709 14.173 1.00 51.41 183 ALA A C 1
ATOM 1384 O O . ALA A 1 183 ? -29.201 -8.291 13.850 1.00 51.41 183 ALA A O 1
ATOM 1385 N N . ALA A 1 184 ? -27.798 -10.008 14.303 1.00 49.56 184 ALA A N 1
ATOM 1386 C CA . ALA A 1 184 ? -28.838 -11.019 14.302 1.00 49.56 184 ALA A CA 1
ATOM 1387 C C . ALA A 1 184 ? -29.868 -10.529 15.316 1.00 49.56 184 ALA A C 1
ATOM 1389 O O . ALA A 1 184 ? -29.508 -10.278 16.470 1.00 49.56 184 ALA A O 1
ATOM 1390 N N . ALA A 1 185 ? -31.088 -10.244 14.844 1.00 48.44 185 ALA A N 1
ATOM 1391 C CA . ALA A 1 185 ? -32.112 -9.645 15.682 1.00 48.44 185 ALA A CA 1
ATOM 1392 C C . ALA A 1 185 ? -32.171 -10.464 16.977 1.00 48.44 185 ALA A C 1
ATOM 1394 O O . ALA A 1 185 ? -32.227 -11.696 16.878 1.00 48.44 185 ALA A O 1
ATOM 1395 N N . PRO A 1 186 ? -32.082 -9.834 18.164 1.00 49.28 186 PRO A N 1
ATOM 1396 C CA . PRO A 1 186 ? -32.082 -10.582 19.409 1.00 49.28 186 PRO A CA 1
ATOM 1397 C C . PRO A 1 186 ? -33.304 -11.493 19.387 1.00 49.28 186 PRO A C 1
ATOM 1399 O O . PRO A 1 186 ? -34.414 -11.028 19.103 1.00 49.28 186 PRO A O 1
ATOM 1402 N N . ALA A 1 187 ? -33.081 -12.796 19.588 1.00 57.78 187 ALA A N 1
ATOM 1403 C CA . ALA A 1 187 ? -34.152 -13.776 19.614 1.00 57.78 187 ALA A CA 1
ATOM 1404 C C . ALA A 1 187 ? -35.226 -13.241 20.563 1.00 57.78 187 ALA A C 1
ATOM 1406 O O . ALA A 1 187 ? -34.956 -13.015 21.743 1.00 57.78 187 ALA A O 1
ATOM 1407 N N . ARG A 1 188 ? -36.418 -12.942 20.030 1.00 58.41 188 ARG A N 1
ATOM 1408 C CA . ARG A 1 188 ? -37.536 -12.470 20.845 1.00 58.41 188 ARG A CA 1
ATOM 1409 C C . ARG A 1 188 ? -37.852 -13.582 21.838 1.00 58.41 188 ARG A C 1
ATOM 1411 O O . ARG A 1 188 ? -38.494 -14.564 21.473 1.00 58.41 188 ARG A O 1
ATOM 1418 N N . VAL A 1 189 ? -37.386 -13.436 23.076 1.00 59.81 189 VAL A N 1
ATOM 1419 C CA . VAL A 1 189 ? -37.802 -14.286 24.187 1.00 59.81 189 VAL A CA 1
ATOM 1420 C C . VAL A 1 189 ? -39.291 -14.019 24.374 1.00 59.81 189 VAL A C 1
ATOM 1422 O O . VAL A 1 189 ? -39.690 -12.966 24.868 1.00 59.81 189 VAL A O 1
ATOM 1425 N N . ARG A 1 190 ? -40.134 -14.941 23.898 1.00 56.75 190 ARG A N 1
ATOM 1426 C CA . ARG A 1 190 ? -41.548 -14.965 24.270 1.00 56.75 190 ARG A CA 1
ATOM 1427 C C . ARG A 1 190 ? -41.603 -15.340 25.745 1.00 56.75 190 ARG A C 1
ATOM 1429 O O . ARG A 1 190 ? -41.438 -16.506 26.086 1.00 56.75 190 ARG A O 1
ATOM 1436 N N . ILE A 1 191 ? -41.824 -14.352 26.602 1.00 53.62 191 ILE A N 1
ATOM 1437 C CA . ILE A 1 191 ? -42.302 -14.597 27.960 1.00 53.62 191 ILE A CA 1
ATOM 1438 C C . ILE A 1 191 ? -43.782 -14.957 27.799 1.00 53.62 191 ILE A C 1
ATOM 1440 O O . ILE A 1 191 ? -44.612 -14.084 27.550 1.00 53.62 191 ILE A O 1
ATOM 1444 N N . GLY A 1 192 ? -44.077 -16.256 27.782 1.00 65.25 192 GLY A N 1
ATOM 1445 C CA . GLY A 1 192 ? -45.447 -16.758 27.840 1.00 65.25 192 GLY A CA 1
ATOM 1446 C C . GLY A 1 192 ? -46.009 -16.542 29.242 1.00 65.25 192 GLY A C 1
ATOM 1447 O O . GLY A 1 192 ? -45.320 -16.843 30.218 1.00 65.25 192 GLY A O 1
ATOM 1448 N N . GLY A 1 193 ? -47.212 -15.970 29.304 1.00 51.94 193 GLY A N 1
ATOM 1449 C CA . GLY A 1 193 ? -48.073 -15.965 30.489 1.00 51.94 193 GLY A CA 1
ATOM 1450 C C . GLY A 1 193 ? -49.008 -17.163 30.524 1.00 51.94 193 GLY A C 1
ATOM 1451 O O . GLY A 1 193 ? -48.957 -17.981 29.575 1.00 51.94 193 GLY A O 1
#

Foldseek 3Di:
DDDFDKDFLVVLLVLLVVLVQDNVLSVQCVVQQQLHAWDDDPPTTIGRPVSSNVLSPFAEDDPVLQCVLFLQWEKEFADRQRNPDDPVVSQVVQQWDALVQDPVNQVVQQVSCVVPNWHWYFYDRSQFTDDIWTFNHWDDDPDSIIGTDTHHHDPSVVSRHRHGYPDDDDDSMDITHRDPPPPPPPPPPPPDD

Sequence (193 aa):
MPPPTLVSTREALAVLRSAGVGARAADRVLAGGLAGAGVRTRSVLLHDLGRVRQLAERPVLAGRTITEHCPQGLFVARRDLPPELSRADQERWFAGGWGEISGWVRLRLQLEIERCGPRPFAACTGGFVTFGAEITRVRVGDGPVAAFDLAAPGSWFEVFDGARLRTGPGRPWVIHPPTQVAAAAPARVRIGG